Protein AF-A0A6B2I897-F1 (afdb_monomer_lite)

Organism: Acinetobacter baumannii (NCBI:txid470)

pLDDT: mean 91.64, std 9.45, range [53.31, 98.88]

InterPro domains:
  IPR008258 Transglycosylase SLT domain 1 [PF01464] (75-116)
  IPR023346 Lysozyme-like domain superfamily [SSF53955] (76-185)

Sequence (275 aa):
MGDIYQLLKPKKGYAYTKEQIIDASLVNLPIPTGKKLKGNSRVIGDVDEETFKIIVDTIISLCSRFNLEYQEMAYTLLICLAESGFNPDAAAGTTSASGLAQYTRSTADAFKARSKSILGFEIDMSGTNVFDANIGCYGVLVAFLFNKNLALKWGFKPNDDKYWQLIYMLHHDGPGYYEDDRGKERALRFKWRKDAIDTYERVFKKNLLLLTALLKQKVETKLKLTDHEGKAIENKNYIIATVKSPDRKKPTHLSMNRNEKKEINVVFGKTNSNG

Structure (mmCIF, N/CA/C/O backbone):
data_AF-A0A6B2I897-F1
#
_entry.id   AF-A0A6B2I897-F1
#
loop_
_atom_site.group_PDB
_atom_site.id
_atom_site.type_symbol
_atom_site.label_atom_id
_atom_site.label_alt_id
_atom_site.label_comp_id
_atom_site.label_asym_id
_atom_site.label_entity_id
_atom_site.label_seq_id
_atom_site.pdbx_PDB_ins_code
_atom_site.Cartn_x
_atom_site.Cartn_y
_atom_site.Cartn_z
_atom_site.occupancy
_atom_site.B_iso_or_equiv
_atom_site.auth_seq_id
_atom_site.auth_comp_id
_atom_site.auth_asym_id
_atom_site.auth_atom_id
_atom_site.pdbx_PDB_model_num
ATOM 1 N N . MET A 1 1 ? -15.548 19.273 1.701 1.00 55.03 1 MET A N 1
ATOM 2 C CA . MET A 1 1 ? -14.349 18.405 1.653 1.00 55.03 1 MET A CA 1
ATOM 3 C C . MET A 1 1 ? -14.840 17.001 1.369 1.00 55.03 1 MET A C 1
ATOM 5 O O . MET A 1 1 ? -15.799 16.608 2.018 1.00 55.03 1 MET A O 1
ATOM 9 N N . GLY A 1 2 ? -14.271 16.317 0.376 1.00 76.50 2 GLY A N 1
ATOM 10 C CA . GLY A 1 2 ? -14.609 14.917 0.110 1.00 76.50 2 GLY A CA 1
ATOM 11 C C . GLY A 1 2 ? -14.038 13.976 1.171 1.00 76.50 2 GLY A C 1
ATOM 12 O O . GLY A 1 2 ? -13.193 14.397 1.960 1.00 76.50 2 GLY A O 1
ATOM 13 N N . ASP A 1 3 ? -14.504 12.730 1.201 1.00 90.62 3 ASP A N 1
ATOM 14 C CA . ASP A 1 3 ? -13.978 11.700 2.103 1.00 90.62 3 ASP A CA 1
ATOM 15 C C . ASP A 1 3 ? -12.685 11.045 1.563 1.00 90.62 3 ASP A C 1
ATOM 17 O O . ASP A 1 3 ? -12.198 11.361 0.471 1.00 90.62 3 ASP A O 1
ATOM 21 N N . ILE A 1 4 ? -12.101 10.135 2.352 1.00 95.38 4 ILE A N 1
ATOM 22 C CA . ILE A 1 4 ? -10.878 9.396 1.996 1.00 95.38 4 ILE A CA 1
ATOM 23 C C . ILE A 1 4 ? -11.054 8.627 0.679 1.00 95.38 4 ILE A C 1
ATOM 25 O O . ILE A 1 4 ? -10.153 8.631 -0.161 1.00 95.38 4 ILE A O 1
ATOM 29 N N . TYR A 1 5 ? -12.210 8.000 0.469 1.00 96.81 5 TYR A N 1
ATOM 30 C CA . TYR A 1 5 ? -12.475 7.170 -0.703 1.00 96.81 5 TYR A CA 1
ATOM 31 C C . TYR A 1 5 ? -12.634 8.001 -1.970 1.00 96.81 5 TYR A C 1
ATOM 33 O O . TYR A 1 5 ? -12.176 7.590 -3.031 1.00 96.81 5 TYR A O 1
ATOM 41 N N . GLN A 1 6 ? -13.235 9.185 -1.870 1.00 95.81 6 GLN A N 1
ATOM 42 C CA . GLN A 1 6 ? -13.341 10.125 -2.981 1.00 95.81 6 GLN A CA 1
ATOM 43 C C . GLN A 1 6 ? -11.964 10.628 -3.420 1.00 95.81 6 GLN A C 1
ATOM 45 O O . GLN A 1 6 ? -11.707 10.716 -4.620 1.00 95.81 6 GLN A O 1
ATOM 50 N N . LEU A 1 7 ? -11.068 10.918 -2.468 1.00 96.19 7 LEU A N 1
ATOM 51 C CA . LEU A 1 7 ? -9.697 11.338 -2.771 1.00 96.19 7 LEU A CA 1
ATOM 52 C C . LEU A 1 7 ? -8.865 10.204 -3.389 1.00 96.19 7 LEU A C 1
ATOM 54 O O . LEU A 1 7 ? -8.063 10.448 -4.288 1.00 96.19 7 LEU A O 1
ATOM 58 N N . LEU A 1 8 ? -9.055 8.975 -2.905 1.00 97.69 8 LEU A N 1
ATOM 59 C CA . LEU A 1 8 ? -8.304 7.793 -3.331 1.00 97.69 8 LEU A CA 1
ATOM 60 C C . LEU A 1 8 ? -8.945 7.029 -4.494 1.00 97.69 8 LEU A C 1
ATOM 62 O O . LEU A 1 8 ? -8.395 6.008 -4.905 1.00 97.69 8 LEU A O 1
ATOM 66 N N . LYS A 1 9 ? -10.081 7.499 -5.024 1.00 97.12 9 LYS A N 1
ATOM 67 C CA . LYS A 1 9 ? -10.839 6.782 -6.051 1.00 97.12 9 LYS A CA 1
ATOM 68 C C . LYS A 1 9 ? -9.935 6.463 -7.249 1.00 97.12 9 LYS A C 1
ATOM 70 O O . LYS A 1 9 ? -9.456 7.395 -7.910 1.00 97.12 9 LYS A O 1
ATOM 75 N N . PRO A 1 10 ? -9.704 5.175 -7.554 1.00 95.44 10 PRO A N 1
ATOM 76 C CA . PRO A 1 10 ? -8.787 4.810 -8.612 1.00 95.44 10 PRO A CA 1
ATOM 77 C C . PRO A 1 10 ? -9.359 5.166 -9.980 1.00 95.44 10 PRO A C 1
ATOM 79 O O . PRO A 1 10 ? -10.572 5.202 -10.200 1.00 95.44 10 PRO A O 1
ATOM 82 N N . LYS A 1 11 ? -8.454 5.435 -10.919 1.00 95.94 11 LYS A N 1
ATOM 83 C CA . LYS A 1 11 ? -8.778 5.575 -12.336 1.00 95.94 11 LYS A CA 1
ATOM 84 C C . LYS A 1 11 ? -8.138 4.413 -13.073 1.00 95.94 11 LYS A C 1
ATOM 86 O O . LYS A 1 11 ? -6.939 4.189 -12.915 1.00 95.94 11 LYS A O 1
ATOM 91 N N . LYS A 1 12 ? -8.931 3.718 -13.886 1.00 97.94 12 LYS A N 1
ATOM 92 C CA . LYS A 1 12 ? -8.433 2.667 -14.768 1.00 97.94 12 LYS A CA 1
ATOM 93 C C . LYS A 1 12 ? -7.368 3.240 -15.704 1.00 97.94 12 LYS A C 1
ATOM 95 O O . LYS A 1 12 ? -7.602 4.253 -16.365 1.00 97.94 12 LYS A O 1
ATOM 100 N N . GLY A 1 13 ? -6.200 2.607 -15.722 1.00 96.62 13 GLY A N 1
ATOM 101 C CA . GLY A 1 13 ? -5.123 2.931 -16.651 1.00 96.62 13 GLY A CA 1
ATOM 102 C C . GLY A 1 13 ? -5.336 2.330 -18.039 1.00 96.62 13 GLY A C 1
ATOM 103 O O . GLY A 1 13 ? -6.397 1.799 -18.365 1.00 96.62 13 GLY A O 1
ATOM 104 N N . TYR A 1 14 ? -4.293 2.395 -18.861 1.00 96.38 14 TYR A N 1
ATOM 105 C CA . TYR A 1 14 ? -4.289 1.762 -20.176 1.00 96.38 14 TYR A CA 1
ATOM 106 C C . TYR A 1 14 ? -3.842 0.305 -20.071 1.00 96.38 14 TYR A C 1
ATOM 108 O O . TYR A 1 14 ? -2.937 -0.024 -19.304 1.00 96.38 14 TYR A O 1
ATOM 116 N N . ALA A 1 15 ? -4.475 -0.565 -20.856 1.00 95.88 15 ALA A N 1
ATOM 117 C CA . ALA A 1 15 ? -3.985 -1.922 -21.044 1.00 95.88 15 ALA A CA 1
ATOM 118 C C . ALA A 1 15 ? -2.681 -1.906 -21.853 1.00 95.88 15 ALA A C 1
ATOM 120 O O . ALA A 1 15 ? -2.516 -1.079 -22.752 1.00 95.88 15 ALA A O 1
ATOM 121 N N . TYR A 1 16 ? -1.778 -2.835 -21.548 1.00 96.25 16 TYR A N 1
ATOM 122 C CA . TYR A 1 16 ? -0.567 -3.042 -22.337 1.00 96.25 16 TYR A CA 1
ATOM 123 C C . TYR A 1 16 ? -0.907 -3.687 -23.685 1.00 96.25 16 TYR A C 1
ATOM 125 O O . TYR A 1 16 ? -1.775 -4.561 -23.758 1.00 96.25 16 TYR A O 1
ATOM 133 N N . THR A 1 17 ? -0.217 -3.276 -24.748 1.00 96.00 17 THR A N 1
ATOM 134 C CA . THR A 1 17 ? -0.307 -3.946 -26.053 1.00 96.00 17 THR A CA 1
ATOM 135 C C . THR A 1 17 ? 0.480 -5.255 -26.039 1.00 96.00 17 THR A C 1
ATOM 137 O O . THR A 1 17 ? 1.338 -5.462 -25.180 1.00 96.00 17 THR A O 1
ATOM 140 N N . LYS A 1 18 ? 0.223 -6.150 -27.002 1.00 94.38 18 LYS A N 1
ATOM 141 C CA . LYS A 1 18 ? 0.926 -7.443 -27.084 1.00 94.38 18 LYS A CA 1
ATOM 142 C C . LYS A 1 18 ? 2.441 -7.269 -27.186 1.00 94.38 18 LYS A C 1
ATOM 144 O O . LYS A 1 18 ? 3.180 -8.039 -26.593 1.00 94.38 18 LYS A O 1
ATOM 149 N N . GLU A 1 19 ? 2.886 -6.228 -27.878 1.00 95.69 19 GLU A N 1
ATOM 150 C CA . GLU A 1 19 ? 4.295 -5.907 -28.116 1.00 95.69 19 GLU A CA 1
ATOM 151 C C . GLU A 1 19 ? 4.990 -5.357 -26.861 1.00 95.69 19 GLU A C 1
ATOM 153 O O . GLU A 1 19 ? 6.211 -5.417 -26.754 1.00 95.69 19 GLU A O 1
ATOM 158 N N . GLN A 1 20 ? 4.227 -4.815 -25.906 1.00 95.88 20 GLN A N 1
ATOM 159 C CA . GLN A 1 20 ? 4.752 -4.330 -24.626 1.00 95.88 20 GLN A CA 1
ATOM 160 C C . GLN A 1 20 ? 4.873 -5.438 -23.577 1.00 95.88 20 GLN A C 1
ATOM 162 O O . GLN A 1 20 ? 5.559 -5.243 -22.572 1.00 95.88 20 GLN A O 1
ATOM 167 N N . ILE A 1 21 ? 4.168 -6.557 -23.767 1.00 97.00 21 ILE A N 1
ATOM 168 C CA . ILE A 1 21 ? 4.106 -7.645 -22.794 1.00 97.00 21 ILE A CA 1
ATOM 169 C C . ILE A 1 21 ? 5.321 -8.551 -22.981 1.00 97.00 21 ILE A C 1
ATOM 171 O O . ILE A 1 21 ? 5.449 -9.234 -23.992 1.00 97.00 21 ILE A O 1
ATOM 175 N N . ILE A 1 22 ? 6.198 -8.569 -21.979 1.00 96.88 22 ILE A N 1
ATOM 176 C CA . ILE A 1 22 ? 7.366 -9.454 -21.946 1.00 96.88 22 ILE A CA 1
ATOM 177 C C . ILE A 1 22 ? 7.019 -10.809 -21.315 1.00 96.88 22 ILE A C 1
ATOM 179 O O . ILE A 1 22 ? 6.111 -10.897 -20.490 1.00 96.88 22 ILE A O 1
ATOM 183 N N . ASP A 1 23 ? 7.810 -11.846 -21.592 1.00 95.44 23 ASP A N 1
ATOM 184 C CA . ASP A 1 23 ? 7.577 -13.212 -21.080 1.00 95.44 23 ASP A CA 1
ATOM 185 C C . ASP A 1 23 ? 7.552 -13.315 -19.548 1.00 95.44 23 ASP A C 1
ATOM 187 O O . ASP A 1 23 ? 6.872 -14.161 -18.969 1.00 95.44 23 ASP A O 1
ATOM 191 N N . ALA A 1 24 ? 8.300 -12.450 -18.859 1.00 94.38 24 ALA A N 1
ATOM 192 C CA . ALA A 1 24 ? 8.332 -12.432 -17.399 1.00 94.38 24 ALA A CA 1
ATOM 193 C C . ALA A 1 24 ? 7.075 -11.800 -16.766 1.00 94.38 24 ALA A C 1
ATOM 195 O O . ALA A 1 24 ? 6.895 -11.919 -15.548 1.00 94.38 24 ALA A O 1
ATOM 196 N N . SER A 1 25 ? 6.244 -11.118 -17.561 1.00 96.81 25 SER A N 1
ATOM 197 C CA . SER A 1 25 ? 5.020 -10.455 -17.115 1.00 96.81 25 SER A CA 1
ATOM 198 C C . SER A 1 25 ? 3.955 -11.457 -16.681 1.00 96.81 25 SER A C 1
ATOM 200 O O . SER A 1 25 ? 3.842 -12.561 -17.209 1.00 96.81 25 SER A O 1
ATOM 202 N N . LEU A 1 26 ? 3.125 -11.036 -15.728 1.00 96.00 26 LEU A N 1
ATOM 203 C CA . LEU A 1 26 ? 1.982 -11.807 -15.246 1.00 96.00 26 LEU A CA 1
ATOM 204 C C . LEU A 1 26 ? 0.640 -11.307 -15.819 1.00 96.00 26 LEU A C 1
ATOM 206 O O . LEU A 1 26 ? -0.412 -11.805 -15.423 1.00 96.00 26 LEU A O 1
ATOM 210 N N . VAL A 1 27 ? 0.654 -10.358 -16.768 1.00 96.38 27 VAL A N 1
ATOM 211 C CA . VAL A 1 27 ? -0.556 -9.764 -17.384 1.00 96.38 27 VAL A CA 1
ATOM 212 C C . VAL A 1 27 ? -1.465 -10.802 -18.049 1.00 96.38 27 VAL A C 1
ATOM 214 O O . VAL A 1 27 ? -2.683 -10.646 -18.047 1.00 96.38 27 VAL A O 1
ATOM 217 N N . ASN A 1 28 ? -0.901 -11.880 -18.589 1.00 94.81 28 ASN A N 1
ATOM 218 C CA . ASN A 1 28 ? -1.683 -12.910 -19.274 1.00 94.81 28 ASN A CA 1
ATOM 219 C C . ASN A 1 28 ? -2.194 -14.014 -18.335 1.00 94.81 28 ASN A C 1
ATOM 221 O O . ASN A 1 28 ? -2.918 -14.904 -18.782 1.00 94.81 28 ASN A O 1
ATOM 225 N N . LEU A 1 29 ? -1.846 -13.983 -17.041 1.00 95.31 29 LEU A N 1
ATOM 226 C CA . LEU A 1 29 ? -2.359 -14.972 -16.098 1.00 95.31 29 LEU A CA 1
ATOM 227 C C . LEU A 1 29 ? -3.849 -14.727 -15.822 1.00 95.31 29 LEU A C 1
ATOM 229 O O . LEU A 1 29 ? -4.216 -13.616 -15.413 1.00 95.31 29 LEU A O 1
ATOM 233 N N . PRO A 1 30 ? -4.712 -15.751 -15.958 1.00 95.25 30 PRO A N 1
ATOM 234 C CA . PRO A 1 30 ? -6.139 -15.600 -15.707 1.00 95.25 30 PRO A CA 1
ATOM 235 C C . PRO A 1 30 ? -6.402 -15.211 -14.247 1.00 95.25 30 PRO A C 1
ATOM 237 O O . PRO A 1 30 ? -5.703 -15.652 -13.332 1.00 95.25 30 PRO A O 1
ATOM 240 N N . ILE A 1 31 ? -7.413 -14.369 -14.024 1.00 96.56 31 ILE A N 1
ATOM 241 C CA . ILE A 1 31 ? -7.882 -14.038 -12.673 1.00 96.56 31 ILE A CA 1
ATOM 242 C C . ILE A 1 31 ? -8.812 -15.171 -12.211 1.00 96.56 31 ILE A C 1
ATOM 244 O O . ILE A 1 31 ? -9.776 -15.474 -12.919 1.00 96.56 31 ILE A O 1
ATOM 248 N N . PRO A 1 32 ? -8.571 -15.802 -11.045 1.00 94.00 32 PRO A N 1
ATOM 249 C CA . PRO A 1 32 ? -9.425 -16.883 -10.564 1.00 94.00 32 PRO A CA 1
ATOM 250 C C . PRO A 1 32 ? -10.882 -16.433 -10.383 1.00 94.00 32 PRO A C 1
ATOM 252 O O . PRO A 1 32 ? -11.161 -15.416 -9.743 1.00 94.00 32 PRO A O 1
ATOM 255 N N . THR A 1 33 ? -11.831 -17.211 -10.907 1.00 88.56 33 THR A N 1
ATOM 256 C CA . THR A 1 33 ? -13.263 -16.863 -10.925 1.00 88.56 33 THR A CA 1
ATOM 257 C C . THR A 1 33 ? -13.855 -16.686 -9.524 1.00 88.56 33 THR A C 1
ATOM 259 O O . THR A 1 33 ? -14.600 -15.731 -9.307 1.00 88.56 33 THR A O 1
ATOM 262 N N . GLY A 1 34 ? -13.465 -17.536 -8.568 1.00 90.00 34 GLY A N 1
ATOM 263 C CA . GLY A 1 34 ? -13.937 -17.519 -7.175 1.00 90.00 34 GLY A CA 1
ATOM 264 C C . GLY A 1 34 ? -13.181 -16.589 -6.215 1.00 90.00 34 GLY A C 1
ATOM 265 O O . GLY A 1 34 ? -13.437 -16.622 -5.012 1.00 90.00 34 GLY A O 1
ATOM 266 N N . LYS A 1 35 ? -12.233 -15.777 -6.700 1.00 93.81 35 LYS A N 1
ATOM 267 C CA . LYS A 1 35 ? -11.479 -14.845 -5.849 1.00 93.81 35 LYS A CA 1
ATOM 268 C C . LYS A 1 35 ? -12.396 -13.718 -5.358 1.00 93.81 35 LYS A C 1
ATOM 270 O O . LYS A 1 35 ? -12.967 -13.001 -6.175 1.00 93.81 35 LYS A O 1
ATOM 275 N N . LYS A 1 36 ? -12.519 -13.565 -4.032 1.00 91.69 36 LYS A N 1
ATOM 276 C CA . LYS A 1 36 ? -13.409 -12.569 -3.402 1.00 91.69 36 LYS A CA 1
ATOM 277 C C . LYS A 1 36 ? -12.945 -11.129 -3.627 1.00 91.69 36 LYS A C 1
ATOM 279 O O . LYS A 1 36 ? -13.711 -10.316 -4.117 1.00 91.69 36 LYS A O 1
ATOM 284 N N . LEU A 1 37 ? -11.696 -10.829 -3.271 1.00 96.69 37 LEU A N 1
ATOM 285 C CA . LEU A 1 37 ? -11.094 -9.505 -3.448 1.00 96.69 37 LEU A CA 1
ATOM 286 C C . LEU A 1 37 ? -10.248 -9.527 -4.719 1.00 96.69 37 LEU A C 1
ATOM 288 O O . LEU A 1 37 ? -9.114 -10.014 -4.697 1.00 96.69 37 LEU A O 1
ATOM 292 N N . LYS A 1 38 ? -10.820 -9.071 -5.835 1.00 96.81 38 LYS A N 1
ATOM 293 C CA . LYS A 1 38 ? -10.180 -9.126 -7.154 1.00 96.81 38 LYS A CA 1
ATOM 294 C C . LYS A 1 38 ? -10.340 -7.838 -7.952 1.00 96.81 38 LYS A C 1
ATOM 296 O O . LYS A 1 38 ? -11.265 -7.065 -7.721 1.00 96.81 38 LYS A O 1
ATOM 301 N N . GLY A 1 39 ? -9.440 -7.644 -8.906 1.00 97.56 39 GLY A N 1
ATOM 302 C CA . GLY A 1 39 ? -9.638 -6.701 -10.002 1.00 97.56 39 GLY A CA 1
ATOM 303 C C . GLY A 1 39 ? -10.552 -7.255 -11.090 1.00 97.56 39 GLY A C 1
ATOM 304 O O . GLY A 1 39 ? -10.741 -8.468 -11.214 1.00 97.56 39 GLY A O 1
ATOM 305 N N . ASN A 1 40 ? -11.050 -6.354 -11.932 1.00 97.50 40 ASN A N 1
ATOM 306 C CA . ASN A 1 40 ? -11.799 -6.694 -13.144 1.00 97.50 40 ASN A CA 1
ATOM 307 C C . ASN A 1 40 ? -10.871 -7.075 -14.308 1.00 97.50 40 ASN A C 1
ATOM 309 O O . ASN A 1 40 ? -11.275 -7.768 -15.240 1.00 97.50 40 ASN A O 1
ATOM 313 N N . SER A 1 41 ? -9.608 -6.651 -14.242 1.00 97.81 41 SER A N 1
ATOM 314 C CA . SER A 1 41 ? -8.536 -7.068 -15.145 1.00 97.81 41 SER A CA 1
ATOM 315 C C . SER A 1 41 ? -7.170 -6.930 -14.465 1.00 97.81 41 SER A C 1
ATOM 317 O O . SER A 1 41 ? -7.077 -6.603 -13.281 1.00 97.81 41 SER A O 1
ATOM 319 N N . ARG A 1 42 ? -6.091 -7.158 -15.220 1.00 98.00 42 ARG A N 1
ATOM 320 C CA . ARG A 1 42 ? -4.710 -6.900 -14.782 1.00 98.00 42 ARG A CA 1
ATOM 321 C C . ARG A 1 42 ? -4.298 -5.425 -14.885 1.00 98.00 42 ARG A C 1
ATOM 323 O O . ARG A 1 42 ? -3.156 -5.089 -14.593 1.00 98.00 42 ARG A O 1
ATOM 330 N N . VAL A 1 43 ? -5.199 -4.538 -15.309 1.00 98.44 43 VAL A N 1
ATOM 331 C CA . VAL A 1 43 ? -4.904 -3.113 -15.507 1.00 98.44 43 VAL A CA 1
ATOM 332 C C . VAL A 1 43 ? -4.977 -2.353 -14.183 1.00 98.44 43 VAL A C 1
ATOM 334 O O . VAL A 1 43 ? -5.911 -2.530 -13.401 1.00 98.44 43 VAL A O 1
ATOM 337 N N . ILE A 1 44 ? -4.011 -1.465 -13.947 1.00 98.38 44 ILE A N 1
ATOM 338 C CA . ILE A 1 44 ? -3.995 -0.552 -12.797 1.00 98.38 44 ILE A CA 1
ATOM 339 C C . ILE A 1 44 ? -5.347 0.164 -12.625 1.00 98.38 44 ILE A C 1
ATOM 341 O O . ILE A 1 44 ? -5.923 0.669 -13.591 1.00 98.38 44 ILE A O 1
ATOM 345 N N . GLY A 1 45 ? -5.865 0.194 -11.397 1.00 98.31 45 GLY A N 1
ATOM 346 C CA . GLY A 1 45 ? -7.111 0.883 -11.054 1.00 98.31 45 GLY A CA 1
ATOM 347 C C . GLY A 1 45 ? -8.400 0.264 -11.602 1.00 98.31 45 GLY A C 1
ATOM 348 O O . GLY A 1 45 ? -9.463 0.845 -11.405 1.00 98.31 45 GLY A O 1
ATOM 349 N N . ASP A 1 46 ? -8.333 -0.886 -12.280 1.00 98.56 46 ASP A N 1
ATOM 350 C CA . ASP A 1 46 ? -9.510 -1.615 -12.764 1.00 98.56 46 ASP A CA 1
ATOM 351 C C . ASP A 1 46 ? -10.058 -2.561 -11.688 1.00 98.56 46 ASP A C 1
ATOM 353 O O . ASP A 1 46 ? -9.835 -3.774 -11.712 1.00 98.56 46 ASP A O 1
ATOM 357 N N . VAL A 1 47 ? -10.729 -1.980 -10.697 1.00 98.19 47 VAL A N 1
ATOM 358 C CA . VAL A 1 47 ? -11.226 -2.664 -9.500 1.00 98.19 47 VAL A CA 1
ATOM 359 C C . VAL A 1 47 ? -12.585 -2.100 -9.095 1.00 98.19 47 VAL A C 1
ATOM 361 O O . VAL A 1 47 ? -12.836 -0.901 -9.242 1.00 98.19 47 VAL A O 1
ATOM 364 N N . ASP A 1 48 ? -13.459 -2.961 -8.580 1.00 97.44 48 ASP A N 1
ATOM 365 C CA . ASP A 1 48 ? -14.767 -2.547 -8.077 1.00 97.44 48 ASP A CA 1
ATOM 366 C C . ASP A 1 48 ? -14.644 -1.689 -6.815 1.00 97.44 48 ASP A C 1
ATOM 368 O O . ASP A 1 48 ? -13.730 -1.853 -6.002 1.00 97.44 48 ASP A O 1
ATOM 372 N N . GLU A 1 49 ? -15.613 -0.791 -6.623 1.00 97.06 49 GLU A N 1
ATOM 373 C CA . GLU A 1 49 ? -15.608 0.166 -5.515 1.00 97.06 49 GLU A CA 1
ATOM 374 C C . GLU A 1 49 ? -15.566 -0.521 -4.142 1.00 97.06 49 GLU A C 1
ATOM 376 O O . GLU A 1 49 ? -14.847 -0.068 -3.253 1.00 97.06 49 GLU A O 1
ATOM 381 N N . GLU A 1 50 ? -16.289 -1.630 -3.979 1.00 97.38 50 GLU A N 1
ATOM 382 C CA . GLU A 1 50 ? -16.288 -2.418 -2.743 1.00 97.38 50 GLU A CA 1
ATOM 383 C C . GLU A 1 50 ? -14.899 -2.997 -2.439 1.00 97.38 50 GLU A C 1
ATOM 385 O O . GLU A 1 50 ? -14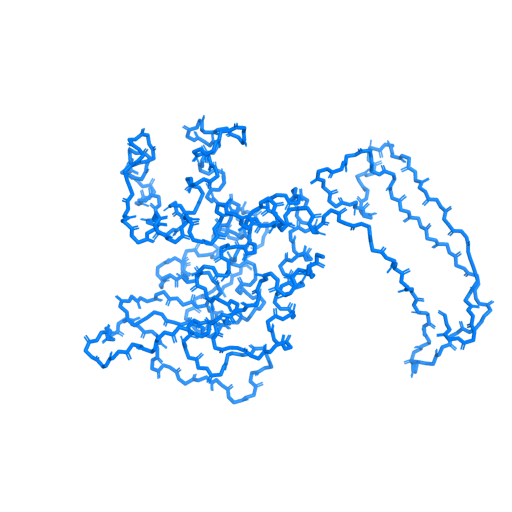.373 -2.798 -1.344 1.00 97.38 50 GLU A O 1
ATOM 390 N N . THR A 1 51 ? -14.259 -3.643 -3.421 1.00 98.19 51 THR A N 1
ATOM 391 C CA . THR A 1 51 ? -12.918 -4.224 -3.244 1.00 98.19 51 THR A CA 1
ATOM 392 C C . THR A 1 51 ? -11.884 -3.139 -2.938 1.00 98.19 51 THR A C 1
ATOM 394 O O . THR A 1 51 ? -11.076 -3.301 -2.023 1.00 98.19 51 THR A O 1
ATOM 397 N N . PHE A 1 52 ? -11.934 -2.005 -3.645 1.00 97.62 52 PHE A N 1
ATOM 398 C CA . PHE A 1 52 ? -11.067 -0.854 -3.377 1.00 97.62 52 PHE A CA 1
ATOM 399 C C . PHE A 1 52 ? -11.219 -0.343 -1.936 1.00 97.62 52 PHE A C 1
ATOM 401 O O . PHE A 1 52 ? -10.215 -0.158 -1.246 1.00 97.62 52 PHE A O 1
ATOM 408 N N . LYS A 1 53 ? -12.457 -0.149 -1.462 1.00 98.38 53 LYS A N 1
ATOM 409 C CA . LYS A 1 53 ? -12.731 0.321 -0.096 1.00 98.38 53 LYS A CA 1
ATOM 410 C C . LYS A 1 53 ? -12.190 -0.650 0.952 1.00 98.38 53 LYS A C 1
ATOM 412 O O . LYS A 1 53 ? -11.481 -0.221 1.859 1.00 98.38 53 LYS 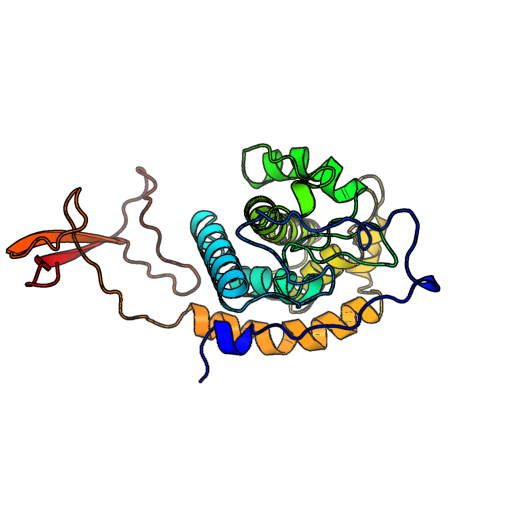A O 1
ATOM 417 N N . ILE A 1 54 ? -12.420 -1.953 0.768 1.00 98.56 54 ILE A N 1
ATOM 418 C CA . ILE A 1 54 ? -11.896 -2.997 1.662 1.00 98.56 54 ILE A CA 1
ATOM 419 C C . ILE A 1 54 ? -10.363 -2.957 1.728 1.00 98.56 54 ILE A C 1
ATOM 421 O O . ILE A 1 54 ? -9.789 -3.094 2.809 1.00 98.56 54 ILE A O 1
ATOM 425 N N . ILE A 1 55 ? -9.681 -2.753 0.599 1.00 98.81 55 ILE A N 1
ATOM 426 C CA . ILE A 1 55 ? -8.214 -2.663 0.560 1.00 98.81 55 ILE A CA 1
ATOM 427 C C . ILE A 1 55 ? -7.721 -1.411 1.296 1.00 98.81 55 ILE A C 1
ATOM 429 O O . ILE A 1 55 ? -6.795 -1.510 2.103 1.00 98.81 55 ILE A O 1
ATOM 433 N N . VAL A 1 56 ? -8.348 -0.250 1.072 1.00 98.75 56 VAL A N 1
ATOM 434 C CA . VAL A 1 56 ? -8.030 0.993 1.799 1.00 98.75 56 VAL A CA 1
ATOM 435 C C . VAL A 1 56 ? -8.175 0.792 3.307 1.00 98.75 56 VAL A C 1
ATOM 437 O O . VAL A 1 56 ? -7.236 1.079 4.052 1.00 98.75 56 VAL A O 1
ATOM 440 N N . ASP A 1 57 ? -9.301 0.236 3.752 1.00 98.06 57 ASP A N 1
ATOM 441 C CA . ASP A 1 57 ? -9.570 -0.025 5.169 1.00 98.06 57 ASP A CA 1
ATOM 442 C C . ASP A 1 57 ? -8.584 -1.024 5.771 1.00 98.06 57 ASP A C 1
ATOM 444 O O . ASP A 1 57 ? -8.102 -0.843 6.893 1.00 98.06 57 ASP A O 1
ATOM 448 N N . THR A 1 58 ? -8.225 -2.060 5.011 1.00 98.56 58 THR A N 1
ATOM 449 C CA . THR A 1 58 ? -7.239 -3.056 5.441 1.00 98.56 58 THR A CA 1
ATOM 450 C C . THR A 1 58 ? -5.869 -2.410 5.637 1.00 98.56 58 THR A C 1
ATOM 452 O O . THR A 1 58 ? -5.242 -2.620 6.676 1.00 98.56 58 THR A O 1
ATOM 455 N N . ILE A 1 59 ? -5.420 -1.565 4.703 1.00 98.75 59 ILE A N 1
ATOM 456 C CA . ILE A 1 59 ? -4.152 -0.831 4.828 1.00 98.75 59 ILE A CA 1
ATOM 457 C C . ILE A 1 59 ? -4.192 0.123 6.030 1.00 98.75 59 ILE A C 1
ATOM 459 O O . ILE A 1 59 ? -3.261 0.109 6.835 1.00 98.75 59 ILE A O 1
ATOM 463 N N . ILE A 1 60 ? -5.267 0.900 6.212 1.00 97.12 60 ILE A N 1
ATOM 464 C CA . ILE A 1 60 ? -5.440 1.788 7.377 1.00 97.12 60 ILE A CA 1
ATOM 465 C C . ILE A 1 60 ? -5.366 0.986 8.682 1.00 97.12 60 ILE A C 1
ATOM 467 O O . ILE A 1 60 ? -4.641 1.366 9.606 1.00 97.12 60 ILE A O 1
ATOM 471 N N . SER A 1 61 ? -6.063 -0.152 8.753 1.00 94.56 61 SER A N 1
ATOM 472 C CA . SER A 1 61 ? -6.044 -1.032 9.923 1.00 9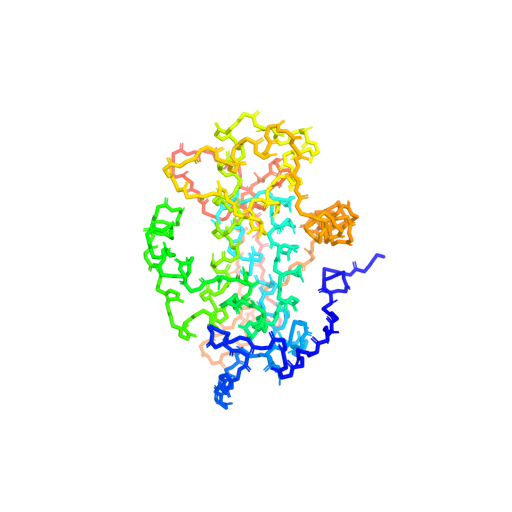4.56 61 SER A CA 1
ATOM 473 C C . SER A 1 61 ? -4.634 -1.548 10.217 1.00 94.56 61 SER A C 1
ATOM 475 O O . SER A 1 61 ? -4.187 -1.505 11.365 1.00 94.56 61 SER A O 1
ATOM 477 N N . LEU A 1 62 ? -3.894 -1.977 9.191 1.00 96.31 62 LEU A N 1
ATOM 478 C CA . LEU A 1 62 ? -2.508 -2.419 9.335 1.00 96.31 62 LEU A CA 1
ATOM 479 C C . LEU A 1 62 ? -1.595 -1.280 9.803 1.00 96.31 62 LEU A C 1
ATOM 481 O O . LEU A 1 62 ? -0.914 -1.431 10.814 1.00 96.31 62 LEU A O 1
ATOM 485 N N . CYS A 1 63 ? -1.614 -0.119 9.145 1.00 96.19 63 CYS A N 1
ATOM 486 C CA . CYS A 1 63 ? -0.827 1.045 9.559 1.00 96.19 63 CYS A CA 1
ATOM 487 C C . CYS A 1 63 ? -1.119 1.441 11.015 1.00 96.19 63 CYS A C 1
ATOM 489 O O . CYS A 1 63 ? -0.196 1.744 11.773 1.00 96.19 63 CYS A O 1
ATOM 491 N N . SER A 1 64 ? -2.391 1.389 11.426 1.00 91.12 64 SER A N 1
ATOM 492 C CA . SER A 1 64 ? -2.791 1.643 12.808 1.00 91.12 64 SER A CA 1
ATOM 493 C C . SER A 1 64 ? -2.195 0.610 13.763 1.00 91.12 64 SER A C 1
ATOM 495 O O . SER A 1 64 ? -1.561 1.010 14.733 1.00 91.12 64 SER A O 1
ATOM 497 N N . ARG A 1 65 ? -2.291 -0.695 13.469 1.00 88.94 65 ARG A N 1
ATOM 498 C CA . ARG A 1 65 ? -1.706 -1.773 14.296 1.00 88.94 65 ARG A CA 1
ATOM 499 C C . ARG A 1 65 ? -0.190 -1.648 14.455 1.00 88.94 65 ARG A C 1
ATOM 501 O O . ARG A 1 65 ? 0.332 -1.942 15.525 1.00 88.94 65 ARG A O 1
ATOM 508 N N . PHE A 1 66 ? 0.504 -1.178 13.420 1.00 90.56 66 PHE A N 1
ATOM 509 C CA . PHE A 1 66 ? 1.952 -0.946 13.436 1.00 90.56 66 PHE A CA 1
ATOM 510 C C . PHE A 1 66 ? 2.352 0.456 13.933 1.00 90.56 66 PHE A C 1
ATOM 512 O O . PHE A 1 66 ? 3.523 0.824 13.866 1.00 90.56 66 PHE A O 1
ATOM 519 N N . ASN A 1 67 ? 1.408 1.224 14.490 1.00 88.81 67 ASN A N 1
ATOM 520 C CA . ASN A 1 67 ? 1.648 2.518 15.136 1.00 88.81 67 ASN A CA 1
ATOM 521 C C . ASN A 1 67 ? 2.296 3.582 14.223 1.00 88.81 67 ASN A C 1
ATOM 523 O O . ASN A 1 67 ? 3.128 4.384 14.670 1.00 88.81 67 ASN A O 1
ATOM 527 N N . LEU A 1 68 ? 1.909 3.588 12.945 1.00 94.06 68 LEU A N 1
ATOM 528 C CA . LEU A 1 68 ? 2.315 4.618 11.989 1.00 94.06 68 LEU A CA 1
ATOM 529 C C . LEU A 1 68 ? 1.622 5.953 12.295 1.00 94.06 68 LEU A C 1
ATOM 531 O O . LEU A 1 68 ? 0.475 5.998 12.748 1.00 94.06 68 LEU A O 1
ATOM 535 N N . GLU A 1 69 ? 2.313 7.054 12.004 1.00 94.50 69 GLU A N 1
ATOM 536 C CA . GLU A 1 69 ? 1.704 8.387 11.980 1.00 94.50 69 GLU A CA 1
ATOM 537 C C . GLU A 1 69 ? 0.694 8.514 10.835 1.00 94.50 69 GLU A C 1
ATOM 539 O O . GLU A 1 69 ? 0.802 7.850 9.806 1.00 94.50 69 GLU A O 1
ATOM 544 N N . TYR A 1 70 ? -0.276 9.420 10.964 1.00 95.75 70 TYR A N 1
ATOM 545 C CA . TYR A 1 70 ? -1.273 9.660 9.916 1.00 95.75 70 TYR A CA 1
ATOM 546 C C . TYR A 1 70 ? -0.639 10.044 8.574 1.00 95.75 70 TYR A C 1
ATOM 548 O O . TYR A 1 70 ? -1.150 9.657 7.528 1.00 95.75 70 TYR A O 1
ATOM 556 N N . GLN A 1 71 ? 0.485 10.770 8.592 1.00 96.31 71 GL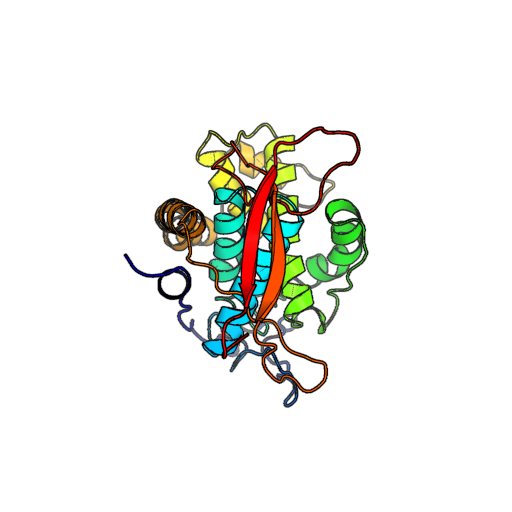N A N 1
ATOM 557 C CA . GLN A 1 71 ? 1.216 11.109 7.369 1.00 96.31 71 GLN A CA 1
ATOM 558 C C . GLN A 1 71 ? 1.869 9.878 6.731 1.00 96.31 71 GLN A C 1
ATOM 560 O O . GLN A 1 71 ? 1.880 9.742 5.513 1.00 96.31 71 GLN A O 1
ATOM 565 N N . GLU A 1 72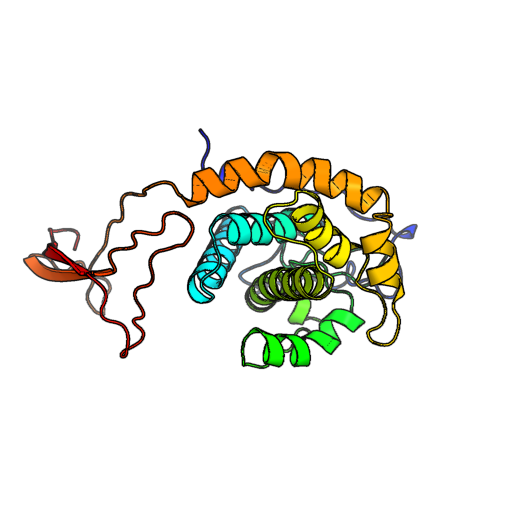 ? 2.359 8.947 7.543 1.00 97.88 72 GLU A N 1
ATOM 566 C CA . GLU A 1 72 ? 2.946 7.684 7.088 1.00 97.88 72 GLU A CA 1
ATOM 567 C C . GLU A 1 72 ? 1.878 6.738 6.530 1.00 97.88 72 GLU A C 1
ATOM 569 O O . GLU A 1 72 ? 2.073 6.110 5.491 1.00 97.88 72 GLU A O 1
ATOM 574 N N . MET A 1 73 ? 0.714 6.688 7.177 1.00 98.19 73 MET A N 1
ATOM 575 C CA . MET A 1 73 ? -0.462 5.966 6.695 1.00 98.19 73 MET A CA 1
ATOM 576 C C . MET A 1 73 ? -0.961 6.539 5.364 1.00 98.19 73 MET A C 1
ATOM 578 O O . MET A 1 73 ? -1.179 5.784 4.418 1.00 98.19 73 MET A O 1
ATOM 582 N N . ALA A 1 74 ? -1.064 7.869 5.256 1.00 98.31 74 ALA A N 1
ATOM 583 C CA . ALA A 1 74 ? -1.385 8.541 4.001 1.00 98.31 74 ALA A CA 1
ATOM 584 C C . ALA A 1 74 ? -0.375 8.175 2.905 1.00 98.31 74 ALA A C 1
ATOM 586 O O . ALA A 1 74 ? -0.769 7.799 1.806 1.00 98.31 74 ALA A O 1
ATOM 587 N N . TYR A 1 75 ? 0.923 8.215 3.211 1.00 98.56 75 TYR A N 1
ATOM 588 C CA . TYR A 1 75 ? 1.966 7.847 2.257 1.00 98.56 75 TYR A CA 1
ATOM 589 C C . TYR A 1 75 ? 1.855 6.383 1.805 1.00 98.56 75 TYR A C 1
ATOM 591 O O . TYR A 1 75 ? 1.987 6.089 0.620 1.00 98.56 75 TYR A O 1
ATOM 599 N N . THR A 1 76 ? 1.556 5.470 2.732 1.00 98.81 76 THR A N 1
ATOM 600 C CA . THR A 1 76 ? 1.363 4.038 2.451 1.00 98.81 76 THR A CA 1
ATOM 601 C C . THR A 1 76 ? 0.193 3.815 1.485 1.00 98.81 76 THR A C 1
ATOM 603 O O . THR A 1 76 ? 0.329 3.091 0.501 1.00 98.81 76 THR A O 1
ATOM 606 N N . LEU A 1 77 ? -0.938 4.497 1.698 1.00 98.88 77 LEU A N 1
ATOM 607 C CA . LEU A 1 77 ? -2.084 4.462 0.779 1.00 98.88 77 LEU A CA 1
ATOM 608 C C . LEU A 1 77 ? -1.732 5.025 -0.605 1.00 98.88 77 LEU A C 1
ATOM 610 O O . LEU A 1 77 ? -2.160 4.479 -1.620 1.00 98.88 77 LEU A O 1
ATOM 614 N N . LEU A 1 78 ? -0.931 6.092 -0.658 1.00 98.75 78 LEU A N 1
ATOM 615 C CA . LEU A 1 78 ? -0.514 6.719 -1.914 1.00 98.75 78 LEU A CA 1
ATOM 616 C C . LEU A 1 78 ? 0.460 5.852 -2.722 1.00 98.75 78 LEU A C 1
ATOM 618 O O . LEU A 1 78 ? 0.390 5.889 -3.948 1.00 98.75 78 LEU A O 1
ATOM 622 N N . ILE A 1 79 ? 1.290 5.024 -2.072 1.00 98.75 79 ILE A N 1
ATOM 623 C CA . ILE A 1 79 ? 2.058 3.966 -2.755 1.00 98.75 79 ILE A CA 1
ATOM 624 C C . ILE A 1 79 ? 1.096 3.014 -3.468 1.00 98.75 79 ILE A C 1
ATOM 626 O O . ILE A 1 79 ? 1.204 2.827 -4.674 1.00 98.75 79 ILE A O 1
ATOM 630 N N . CYS A 1 80 ? 0.100 2.471 -2.764 1.00 98.81 80 CYS A N 1
ATOM 631 C CA . CYS A 1 80 ? -0.846 1.539 -3.381 1.00 98.81 80 CYS A CA 1
ATOM 632 C C . CYS A 1 80 ? -1.634 2.177 -4.540 1.00 98.81 80 CYS A C 1
ATOM 634 O O . CYS A 1 80 ? -1.806 1.559 -5.594 1.00 98.81 80 CYS A O 1
ATOM 636 N N . LEU A 1 81 ? -2.055 3.438 -4.382 1.00 98.62 81 LEU A N 1
ATOM 637 C CA . LEU A 1 81 ? -2.715 4.199 -5.444 1.00 98.62 81 LEU A CA 1
ATOM 638 C C . LEU A 1 81 ? -1.814 4.375 -6.676 1.00 98.62 81 LEU A C 1
ATOM 640 O O . LEU A 1 81 ? -2.290 4.206 -7.797 1.00 98.62 81 LEU A O 1
ATOM 644 N N . ALA A 1 82 ? -0.542 4.731 -6.478 1.00 98.25 82 ALA A N 1
ATOM 645 C CA . ALA A 1 82 ? 0.409 4.968 -7.562 1.00 98.25 82 ALA A CA 1
ATOM 646 C C . ALA A 1 82 ? 0.742 3.692 -8.344 1.00 98.25 82 ALA A C 1
ATOM 648 O O . ALA A 1 82 ? 0.817 3.739 -9.569 1.00 98.25 82 ALA A O 1
ATOM 649 N N . GLU A 1 83 ? 0.909 2.579 -7.633 1.00 98.31 83 GLU A N 1
ATOM 650 C CA . GLU A 1 83 ? 1.419 1.328 -8.193 1.00 98.31 83 GLU A CA 1
ATOM 651 C C . GLU A 1 83 ? 0.316 0.466 -8.813 1.00 98.31 83 GLU A C 1
ATOM 653 O O . GLU A 1 83 ? 0.461 -0.070 -9.908 1.00 98.31 83 GLU A O 1
ATOM 658 N N . SER A 1 84 ? -0.818 0.328 -8.124 1.00 98.69 84 SER A N 1
ATOM 659 C CA . SER A 1 84 ? -1.879 -0.604 -8.527 1.00 98.69 84 SER A CA 1
ATOM 660 C C . SER A 1 84 ? -3.249 0.044 -8.671 1.00 98.69 84 SER A C 1
ATOM 662 O O . SER A 1 84 ? -4.173 -0.590 -9.184 1.00 98.69 84 SER A O 1
ATOM 664 N N . GLY A 1 85 ? -3.413 1.304 -8.255 1.00 98.44 85 GLY A N 1
ATOM 665 C CA . GLY A 1 85 ? -4.737 1.909 -8.149 1.00 98.44 85 GLY A CA 1
ATOM 666 C C . GLY A 1 85 ? -5.660 1.060 -7.273 1.00 98.44 85 GLY A C 1
ATOM 667 O O . GLY A 1 85 ? -6.835 0.915 -7.589 1.00 98.44 85 GLY A O 1
ATOM 668 N N . PHE A 1 86 ? -5.108 0.428 -6.233 1.00 98.81 86 PHE A N 1
ATOM 669 C CA . PHE A 1 86 ? -5.805 -0.527 -5.368 1.00 98.81 86 PHE A CA 1
ATOM 670 C C . PHE A 1 86 ? -6.361 -1.775 -6.075 1.00 98.81 86 PHE A C 1
ATOM 672 O O . PHE A 1 86 ? -7.179 -2.485 -5.496 1.00 98.81 86 PHE A O 1
ATOM 679 N N . ASN A 1 87 ? -5.928 -2.084 -7.300 1.00 98.81 87 ASN A N 1
ATOM 680 C CA . ASN A 1 87 ? -6.270 -3.345 -7.948 1.00 98.81 87 ASN A CA 1
ATOM 681 C C . ASN A 1 87 ? -5.310 -4.457 -7.465 1.00 98.81 87 ASN A C 1
ATOM 683 O O . ASN A 1 87 ? -4.132 -4.442 -7.837 1.00 98.81 87 ASN A O 1
ATOM 687 N N . PRO A 1 88 ? -5.778 -5.456 -6.688 1.00 98.62 88 PRO A N 1
ATOM 688 C CA . PRO A 1 88 ? -4.913 -6.523 -6.182 1.00 98.62 88 PRO A CA 1
ATOM 689 C C . PRO A 1 88 ? -4.413 -7.456 -7.288 1.00 98.62 88 PRO A C 1
ATOM 691 O O . PRO A 1 88 ? -3.454 -8.190 -7.083 1.00 98.62 88 PRO A O 1
ATOM 694 N N . ASP A 1 89 ? -5.041 -7.420 -8.460 1.00 98.62 89 ASP A N 1
ATOM 695 C CA . ASP A 1 89 ? -4.672 -8.192 -9.638 1.00 98.62 89 ASP A CA 1
ATOM 696 C C . ASP A 1 89 ? -3.840 -7.396 -10.648 1.00 98.62 89 ASP A C 1
ATOM 698 O O . ASP A 1 89 ? -3.500 -7.957 -11.687 1.00 98.62 89 ASP A O 1
ATOM 702 N N . ALA A 1 90 ? -3.482 -6.136 -10.370 1.00 98.69 90 ALA A N 1
ATOM 703 C CA . ALA A 1 90 ? -2.686 -5.319 -11.284 1.00 98.69 90 ALA A CA 1
ATOM 704 C C . ALA A 1 90 ? -1.355 -5.999 -11.645 1.00 98.69 90 ALA A C 1
ATOM 706 O O . ALA A 1 90 ? -0.639 -6.479 -10.764 1.00 98.69 90 ALA A O 1
ATOM 707 N N . ALA A 1 91 ? -0.992 -5.997 -12.925 1.00 98.44 91 ALA A N 1
ATOM 708 C CA . ALA A 1 91 ? 0.286 -6.506 -13.407 1.00 98.44 91 ALA A CA 1
ATOM 709 C C . ALA A 1 91 ? 0.847 -5.603 -14.510 1.00 98.44 91 ALA A C 1
ATOM 711 O O . ALA A 1 91 ? 0.121 -5.168 -15.405 1.00 98.44 91 ALA A O 1
ATOM 712 N N . ALA A 1 92 ? 2.152 -5.351 -14.463 1.00 97.50 92 ALA A N 1
ATOM 713 C CA . ALA A 1 92 ? 2.856 -4.617 -15.502 1.00 97.50 92 ALA A CA 1
ATOM 714 C C . ALA A 1 92 ? 3.145 -5.520 -16.708 1.00 97.50 92 ALA A C 1
ATOM 716 O O . ALA A 1 92 ? 3.583 -6.657 -16.549 1.00 97.50 92 ALA A O 1
ATOM 717 N N . GLY A 1 93 ? 2.958 -5.012 -17.928 1.00 96.88 93 GLY A N 1
ATOM 718 C CA . GLY A 1 93 ? 3.331 -5.717 -19.160 1.00 96.88 93 GLY A CA 1
ATOM 719 C C . GLY A 1 93 ? 4.842 -5.734 -19.397 1.00 96.88 93 GLY A C 1
ATOM 720 O O . GLY A 1 93 ? 5.390 -6.728 -19.854 1.00 96.88 93 GLY A O 1
ATOM 721 N N . THR A 1 94 ? 5.534 -4.659 -19.025 1.00 95.94 94 THR A N 1
ATOM 722 C CA . THR A 1 94 ? 6.956 -4.442 -19.343 1.00 95.94 94 THR A CA 1
ATOM 723 C C . THR A 1 94 ? 7.924 -5.029 -18.316 1.00 95.94 94 THR A C 1
ATOM 725 O O . THR A 1 94 ? 9.137 -4.985 -18.511 1.00 95.94 94 THR A O 1
ATOM 728 N N . THR A 1 95 ? 7.417 -5.554 -17.200 1.00 95.62 95 THR A N 1
ATOM 729 C CA . THR A 1 95 ? 8.209 -6.172 -16.129 1.00 95.62 95 THR A CA 1
ATOM 730 C C . THR A 1 95 ? 7.422 -7.325 -15.498 1.00 95.62 95 THR A C 1
ATOM 732 O O . THR A 1 95 ? 6.293 -7.600 -15.888 1.00 95.62 95 THR A O 1
ATOM 735 N N . SER A 1 96 ? 7.995 -7.995 -14.495 1.00 96.56 96 SER A N 1
ATOM 736 C CA . SER A 1 96 ? 7.263 -8.964 -13.661 1.00 96.56 96 SER A CA 1
ATOM 737 C C . SER A 1 96 ? 6.518 -8.323 -12.483 1.00 96.56 96 SER A C 1
ATOM 739 O O . SER A 1 96 ? 6.037 -9.044 -11.613 1.00 96.56 96 SER A O 1
ATOM 741 N N . ALA A 1 97 ? 6.463 -6.989 -12.409 1.00 97.62 97 ALA A N 1
ATOM 742 C CA . ALA A 1 97 ? 5.814 -6.268 -11.323 1.00 97.62 97 ALA A CA 1
ATOM 743 C C . ALA A 1 97 ? 4.315 -6.591 -11.253 1.00 97.62 97 ALA A C 1
ATOM 745 O O . ALA A 1 97 ? 3.624 -6.607 -12.275 1.00 97.62 97 ALA A O 1
ATOM 746 N N . SER A 1 98 ? 3.816 -6.923 -10.062 1.00 98.44 98 SER A N 1
ATOM 747 C CA . SER A 1 98 ? 2.428 -7.353 -9.869 1.00 98.44 98 SER A CA 1
ATOM 748 C C . SER A 1 98 ? 1.907 -7.100 -8.454 1.00 98.44 98 SER A C 1
ATOM 750 O O . SER A 1 98 ? 2.675 -6.885 -7.513 1.00 98.44 98 SER A O 1
ATOM 752 N N . GLY A 1 99 ? 0.584 -7.127 -8.305 1.00 98.50 99 GLY A N 1
ATOM 753 C CA . GLY A 1 99 ? -0.103 -6.940 -7.031 1.00 98.50 99 GLY A CA 1
ATOM 754 C C . GLY A 1 99 ? -0.151 -5.486 -6.561 1.00 98.50 99 GLY A C 1
ATOM 755 O O . GLY A 1 99 ? 0.220 -4.552 -7.277 1.00 98.50 99 GLY A O 1
ATOM 756 N N . LEU A 1 100 ? -0.605 -5.291 -5.319 1.00 98.81 100 LEU A N 1
ATOM 757 C CA . LEU A 1 100 ? -0.954 -3.969 -4.778 1.00 98.81 100 LEU A CA 1
ATOM 758 C C . LEU A 1 100 ? 0.202 -2.961 -4.701 1.00 98.81 100 LEU A C 1
ATOM 760 O O . LEU A 1 100 ? -0.039 -1.754 -4.729 1.00 98.81 100 LEU A O 1
ATOM 764 N N . ALA A 1 101 ? 1.432 -3.458 -4.609 1.00 98.00 101 ALA A N 1
ATOM 765 C CA . ALA A 1 101 ? 2.661 -2.669 -4.552 1.00 98.00 101 ALA A CA 1
ATOM 766 C C . ALA A 1 101 ? 3.632 -3.029 -5.691 1.00 98.00 101 ALA A C 1
ATOM 768 O O . ALA A 1 101 ? 4.831 -2.822 -5.550 1.00 98.00 101 ALA A O 1
ATOM 769 N N . GLN A 1 102 ? 3.125 -3.636 -6.775 1.00 98.00 102 GLN A N 1
ATOM 770 C CA . GLN A 1 102 ? 3.887 -3.912 -8.001 1.00 98.00 102 GLN A CA 1
ATOM 771 C C . GLN A 1 102 ? 5.255 -4.575 -7.740 1.00 98.00 102 GLN A C 1
ATOM 773 O O . GLN A 1 102 ? 6.294 -4.200 -8.282 1.00 98.00 102 GLN A O 1
ATOM 778 N N . TYR A 1 103 ? 5.259 -5.617 -6.907 1.00 97.00 103 TYR A N 1
ATOM 779 C CA . TYR A 1 103 ? 6.469 -6.377 -6.610 1.00 97.00 103 TYR A CA 1
ATOM 780 C C . TYR A 1 103 ? 6.909 -7.156 -7.850 1.00 97.00 103 TYR A C 1
ATOM 782 O O . TYR A 1 103 ? 6.132 -7.928 -8.409 1.00 97.00 103 TYR A O 1
ATOM 790 N N . THR A 1 104 ? 8.163 -6.983 -8.274 1.00 95.81 104 THR A N 1
ATOM 791 C CA . THR A 1 104 ? 8.781 -7.877 -9.267 1.00 95.81 104 THR A CA 1
ATOM 792 C C . THR A 1 104 ? 8.970 -9.269 -8.674 1.00 95.81 104 THR A C 1
ATOM 794 O O . THR A 1 104 ? 9.058 -9.412 -7.454 1.00 95.81 104 THR A O 1
ATOM 797 N N . ARG A 1 105 ? 9.118 -10.295 -9.523 1.00 93.88 105 ARG A N 1
ATOM 798 C CA . ARG A 1 105 ? 9.308 -11.689 -9.079 1.00 93.88 105 ARG A CA 1
ATOM 799 C C . ARG A 1 105 ? 10.421 -11.828 -8.034 1.00 93.88 105 ARG A C 1
ATOM 801 O O . ARG A 1 105 ? 10.177 -12.334 -6.948 1.00 93.88 105 ARG A O 1
ATOM 808 N N . SER A 1 106 ? 11.598 -11.265 -8.306 1.00 90.94 106 SER A N 1
ATOM 809 C CA . SER A 1 106 ? 12.730 -11.302 -7.368 1.00 90.94 106 SER A CA 1
ATOM 810 C C . SER A 1 106 ? 12.437 -10.601 -6.038 1.00 90.94 106 SER A C 1
ATOM 812 O O . SER A 1 106 ? 12.899 -11.029 -4.982 1.00 90.94 106 SER A O 1
ATOM 814 N N . THR A 1 107 ? 11.656 -9.521 -6.071 1.00 91.62 107 THR A N 1
ATOM 815 C CA . THR A 1 107 ? 11.276 -8.779 -4.866 1.00 91.62 107 THR A CA 1
ATOM 816 C C . THR A 1 107 ? 10.221 -9.540 -4.059 1.00 91.62 107 THR A C 1
ATOM 818 O O . THR A 1 107 ? 10.269 -9.506 -2.829 1.00 91.62 107 THR A O 1
ATOM 821 N N . ALA A 1 108 ? 9.292 -10.227 -4.731 1.00 93.56 108 ALA A N 1
ATOM 822 C CA . ALA A 1 108 ? 8.296 -11.097 -4.112 1.00 93.56 108 ALA A CA 1
ATOM 823 C C . ALA A 1 108 ? 8.951 -12.324 -3.454 1.00 93.56 108 ALA A C 1
ATOM 825 O O . ALA A 1 108 ? 8.623 -12.653 -2.317 1.00 93.56 108 ALA A O 1
ATOM 826 N N . ASP A 1 109 ? 9.952 -12.929 -4.097 1.00 90.81 109 ASP A N 1
ATOM 827 C CA . ASP A 1 109 ? 10.705 -14.060 -3.534 1.00 90.81 109 ASP A CA 1
ATOM 828 C C . ASP A 1 109 ? 11.499 -13.645 -2.280 1.00 90.81 109 ASP A C 1
ATOM 830 O O . ASP A 1 109 ? 11.522 -14.345 -1.267 1.00 90.81 109 ASP A O 1
ATOM 834 N N . ALA A 1 110 ? 12.090 -12.444 -2.294 1.00 90.25 110 ALA A N 1
ATOM 835 C CA . ALA A 1 110 ? 12.772 -11.874 -1.130 1.00 90.25 110 ALA A CA 1
ATOM 836 C C . ALA A 1 110 ? 11.810 -11.402 -0.019 1.00 90.25 110 ALA A C 1
ATOM 838 O O . ALA A 1 110 ? 12.256 -11.062 1.086 1.00 90.25 110 ALA A O 1
ATOM 839 N N . PHE A 1 111 ? 10.499 -11.346 -0.284 1.00 94.19 111 PHE A N 1
ATOM 840 C CA . PHE A 1 111 ? 9.521 -10.759 0.630 1.00 94.19 111 PHE A CA 1
ATOM 841 C C . PHE A 1 111 ? 9.449 -11.501 1.960 1.00 94.19 111 PHE A C 1
ATOM 843 O O . PHE A 1 111 ? 9.371 -10.857 3.003 1.00 94.19 111 PHE A O 1
ATOM 850 N N . LYS A 1 112 ? 9.570 -12.831 1.943 1.00 95.06 112 LYS A N 1
ATOM 851 C CA . LYS A 1 112 ? 9.478 -13.670 3.143 1.00 95.06 112 LYS A CA 1
ATOM 852 C C . LYS A 1 112 ? 10.487 -13.271 4.224 1.00 95.06 112 LYS A C 1
ATOM 854 O O . LYS A 1 112 ? 10.135 -13.126 5.394 1.00 95.06 112 LYS A O 1
ATOM 859 N N . ALA A 1 113 ? 11.737 -13.024 3.831 1.00 94.62 113 ALA A N 1
ATOM 860 C CA . ALA A 1 113 ? 12.774 -12.556 4.750 1.00 94.62 113 ALA A CA 1
ATOM 861 C C . ALA A 1 113 ? 12.508 -11.117 5.228 1.00 94.62 113 ALA A C 1
ATOM 863 O O . ALA A 1 113 ? 12.680 -10.802 6.409 1.00 94.62 113 ALA A O 1
ATOM 864 N N . ARG A 1 114 ? 12.042 -10.239 4.327 1.00 93.19 114 ARG A N 1
ATOM 865 C CA . ARG A 1 114 ? 11.724 -8.840 4.659 1.00 93.19 114 ARG A CA 1
ATOM 866 C C . ARG A 1 114 ? 10.557 -8.733 5.633 1.00 93.19 114 ARG A C 1
ATOM 868 O O . ARG A 1 114 ? 10.658 -7.990 6.605 1.00 93.19 114 ARG A O 1
ATOM 875 N N . SER A 1 115 ? 9.477 -9.478 5.407 1.00 96.50 115 SER A N 1
ATOM 876 C CA . SER A 1 115 ? 8.308 -9.479 6.285 1.00 96.50 115 SER A CA 1
ATOM 877 C C . SER A 1 115 ? 8.690 -9.982 7.674 1.00 96.50 115 SER A C 1
ATOM 879 O O . SER A 1 115 ? 8.307 -9.365 8.661 1.00 96.50 115 SER A O 1
ATOM 881 N N . LYS A 1 116 ? 9.537 -11.017 7.773 1.00 96.75 116 LYS A N 1
ATOM 882 C CA . LYS A 1 116 ? 10.048 -11.493 9.063 1.00 96.75 116 LYS A CA 1
ATOM 883 C C . LYS A 1 116 ? 10.818 -10.405 9.800 1.00 96.75 116 LYS A C 1
ATOM 885 O O . LYS A 1 116 ? 10.560 -10.165 10.973 1.00 96.75 116 LYS A O 1
ATOM 890 N N . SER A 1 117 ? 11.730 -9.725 9.107 1.00 95.00 117 SER A N 1
ATOM 891 C CA . SER A 1 117 ? 12.555 -8.674 9.709 1.00 95.00 117 SER A CA 1
ATOM 892 C C . SER A 1 117 ? 11.761 -7.428 10.111 1.00 95.00 117 SER A C 1
ATOM 894 O O . SER A 1 117 ? 12.153 -6.762 11.063 1.00 95.00 117 SER A O 1
ATOM 896 N N . ILE A 1 118 ? 10.711 -7.069 9.367 1.00 95.06 118 ILE A N 1
ATOM 897 C CA . ILE A 1 118 ? 9.975 -5.807 9.552 1.00 95.06 118 ILE A CA 1
ATOM 898 C C . ILE A 1 118 ? 8.716 -6.004 10.400 1.00 95.06 118 ILE A C 1
ATOM 900 O O . ILE A 1 118 ? 8.414 -5.172 11.250 1.00 95.06 118 ILE A O 1
ATOM 904 N N . LEU A 1 119 ? 7.976 -7.086 10.161 1.00 95.38 119 LEU A N 1
ATOM 905 C CA . LEU A 1 119 ? 6.691 -7.374 10.801 1.00 95.38 119 LEU A CA 1
ATOM 906 C C . LEU A 1 119 ? 6.801 -8.404 11.933 1.00 95.38 119 LEU A C 1
ATOM 908 O O . LEU A 1 119 ? 5.877 -8.518 12.733 1.00 95.38 119 LEU A O 1
ATOM 912 N N . GLY A 1 120 ? 7.901 -9.161 11.999 1.00 96.25 120 GLY A N 1
ATOM 913 C CA . GLY A 1 120 ? 8.109 -10.225 12.986 1.00 96.25 120 GLY A CA 1
ATOM 914 C C . GLY A 1 120 ? 7.576 -11.600 12.568 1.00 96.25 120 GLY A C 1
ATOM 915 O O . GLY A 1 120 ? 7.670 -12.543 13.349 1.00 96.25 120 GLY A O 1
ATOM 916 N N . PHE A 1 121 ? 7.036 -11.746 11.354 1.00 96.25 121 PHE A N 1
ATOM 917 C CA . PHE A 1 121 ? 6.522 -13.019 10.837 1.00 96.25 121 PHE A CA 1
ATOM 918 C C . PHE A 1 121 ? 6.697 -13.153 9.320 1.00 96.25 121 PHE A C 1
ATOM 920 O O . PHE A 1 121 ? 6.796 -12.176 8.575 1.00 96.25 121 PHE A O 1
ATOM 927 N N . GLU A 1 122 ? 6.769 -14.396 8.859 1.00 97.25 122 GLU A N 1
ATOM 928 C CA . GLU A 1 122 ? 7.002 -14.738 7.458 1.00 97.25 122 GLU A CA 1
ATOM 929 C C . GLU A 1 122 ? 5.693 -14.711 6.661 1.00 97.25 122 GLU A C 1
ATOM 931 O O . GLU A 1 122 ? 4.689 -15.285 7.077 1.00 97.25 122 GLU A O 1
ATOM 936 N N . ILE A 1 123 ? 5.720 -14.057 5.502 1.00 97.62 123 ILE A N 1
ATOM 937 C CA . ILE A 1 123 ? 4.634 -14.039 4.523 1.00 97.62 123 ILE A CA 1
ATOM 938 C C . ILE A 1 123 ? 5.233 -14.463 3.184 1.00 97.62 123 ILE A C 1
ATOM 940 O O . ILE A 1 123 ? 6.231 -13.895 2.742 1.00 97.62 123 ILE A O 1
ATOM 944 N N . ASP A 1 124 ? 4.627 -15.450 2.535 1.00 97.00 124 ASP A N 1
ATOM 945 C CA . ASP A 1 124 ? 5.042 -15.890 1.207 1.00 97.00 124 ASP A CA 1
ATOM 946 C C . ASP A 1 124 ? 4.265 -15.139 0.119 1.00 97.00 124 ASP A C 1
ATOM 948 O O . ASP A 1 124 ? 3.066 -15.344 -0.050 1.00 97.00 124 ASP A O 1
ATOM 952 N N . MET A 1 125 ? 4.957 -14.267 -0.616 1.00 96.88 125 MET A N 1
ATOM 953 C CA . MET A 1 125 ? 4.404 -13.503 -1.742 1.00 96.88 125 MET A CA 1
ATOM 954 C C . MET A 1 125 ? 4.788 -14.106 -3.105 1.00 96.88 125 MET A C 1
ATOM 956 O O . MET A 1 125 ? 4.424 -13.557 -4.143 1.00 96.88 125 MET A O 1
ATOM 960 N N . SER A 1 126 ? 5.526 -15.216 -3.133 1.00 93.38 126 SER A N 1
ATOM 961 C CA . SER A 1 126 ? 6.038 -15.789 -4.379 1.00 93.38 126 SER A CA 1
ATOM 962 C C . SER A 1 126 ? 4.923 -16.284 -5.313 1.00 93.38 126 SER A C 1
ATOM 964 O O . SER A 1 126 ? 3.782 -16.549 -4.914 1.00 93.38 126 SER A O 1
ATOM 966 N N . GLY A 1 127 ? 5.245 -16.387 -6.605 1.00 91.94 127 GLY A N 1
ATOM 967 C CA . GLY A 1 127 ? 4.316 -16.881 -7.622 1.00 91.94 127 GLY A CA 1
ATOM 968 C C . GLY A 1 127 ? 3.024 -16.060 -7.702 1.00 91.94 127 GLY A C 1
ATOM 969 O O . GLY A 1 127 ? 3.056 -14.843 -7.863 1.00 91.94 127 GLY A O 1
ATOM 970 N N . THR A 1 128 ? 1.872 -16.728 -7.614 1.00 93.94 128 THR A N 1
ATOM 971 C CA . THR A 1 128 ? 0.552 -16.082 -7.699 1.00 93.94 128 THR A CA 1
ATOM 972 C C . THR A 1 128 ? 0.082 -15.464 -6.383 1.00 93.94 128 THR A C 1
ATOM 974 O O . THR A 1 128 ? -0.917 -14.745 -6.393 1.00 93.94 128 THR A O 1
ATOM 977 N N . ASN A 1 129 ? 0.787 -15.692 -5.266 1.00 96.88 129 ASN A N 1
ATOM 978 C CA . ASN A 1 129 ? 0.434 -15.097 -3.972 1.00 96.88 129 ASN A CA 1
ATOM 979 C C . ASN A 1 129 ? 0.597 -13.572 -3.976 1.00 96.88 129 ASN A C 1
ATOM 981 O O . ASN A 1 129 ? -0.065 -12.887 -3.202 1.00 96.88 129 ASN A O 1
ATOM 985 N N . VAL A 1 130 ? 1.400 -13.026 -4.898 1.00 97.25 130 VAL A N 1
ATOM 986 C CA . VAL A 1 130 ? 1.510 -11.579 -5.145 1.00 97.25 130 VAL A CA 1
ATOM 987 C C . VAL A 1 130 ? 0.160 -10.919 -5.456 1.00 97.25 130 VAL A C 1
ATOM 989 O O . VAL A 1 130 ? -0.022 -9.733 -5.188 1.00 97.25 130 VAL A O 1
ATOM 992 N N . PHE A 1 131 ? -0.801 -11.684 -5.984 1.00 98.38 131 PHE A N 1
ATOM 993 C CA . PHE A 1 131 ? -2.146 -11.200 -6.276 1.00 98.38 131 PHE A CA 1
ATOM 994 C C . PHE A 1 131 ? -3.118 -11.329 -5.098 1.00 98.38 131 PHE A C 1
ATOM 996 O O . PHE A 1 131 ? -4.234 -10.820 -5.187 1.00 98.38 131 PHE A O 1
ATOM 1003 N N . ASP A 1 132 ? -2.771 -12.008 -4.004 1.00 98.19 132 ASP A N 1
ATOM 1004 C CA . ASP A 1 132 ? -3.657 -12.063 -2.841 1.00 98.19 132 ASP A CA 1
ATOM 1005 C C . ASP A 1 132 ? -3.775 -10.669 -2.205 1.00 98.19 132 ASP A C 1
ATOM 1007 O O . ASP A 1 132 ? -2.778 -10.012 -1.907 1.00 98.19 132 ASP A O 1
ATOM 1011 N N . ALA A 1 133 ? -5.007 -10.197 -2.006 1.00 98.31 133 ALA A N 1
ATOM 1012 C CA . ALA A 1 133 ? -5.247 -8.836 -1.539 1.00 98.31 133 ALA A CA 1
ATOM 1013 C C . ALA A 1 133 ? -4.728 -8.606 -0.109 1.00 98.31 133 ALA A C 1
ATOM 1015 O O . ALA A 1 133 ? -4.207 -7.530 0.181 1.00 98.31 133 ALA A O 1
ATOM 1016 N N . ASN A 1 134 ? -4.816 -9.604 0.777 1.00 97.81 134 ASN A N 1
ATOM 1017 C CA . ASN A 1 134 ? -4.346 -9.473 2.156 1.00 97.81 134 ASN A CA 1
ATOM 1018 C C . ASN A 1 134 ? -2.816 -9.463 2.206 1.00 97.81 134 ASN A C 1
ATOM 1020 O O . ASN A 1 134 ? -2.227 -8.583 2.837 1.00 97.81 134 ASN A O 1
ATOM 1024 N N . ILE A 1 135 ? -2.171 -10.393 1.492 1.00 98.31 135 ILE A N 1
ATOM 1025 C CA . ILE A 1 135 ? -0.711 -10.421 1.321 1.00 98.31 135 ILE A CA 1
ATOM 1026 C C . ILE A 1 135 ? -0.237 -9.108 0.695 1.00 98.31 135 ILE A C 1
ATOM 1028 O O . ILE A 1 135 ? 0.711 -8.497 1.188 1.00 98.31 135 ILE A O 1
ATOM 1032 N N . GLY A 1 136 ? -0.933 -8.624 -0.334 1.00 98.44 136 GLY A N 1
ATOM 1033 C CA . GLY A 1 136 ? -0.655 -7.350 -0.984 1.00 98.44 136 GLY A CA 1
ATOM 1034 C C . GLY A 1 136 ? -0.749 -6.158 -0.028 1.00 98.44 136 GLY A C 1
ATOM 1035 O O . GLY A 1 136 ? 0.127 -5.299 -0.064 1.00 98.44 136 GLY A O 1
ATOM 1036 N N . CYS A 1 137 ? -1.737 -6.116 0.875 1.00 98.81 137 CYS A N 1
ATOM 1037 C CA . CYS A 1 137 ? -1.858 -5.050 1.878 1.00 98.81 137 CYS A CA 1
ATOM 1038 C C . CYS A 1 137 ? -0.656 -5.025 2.838 1.00 98.81 137 CYS A C 1
ATOM 1040 O O . CYS A 1 137 ? -0.104 -3.956 3.113 1.00 98.81 137 CYS A O 1
ATOM 1042 N N . TYR A 1 138 ? -0.192 -6.194 3.297 1.00 98.69 138 TYR A N 1
ATOM 1043 C CA . TYR A 1 138 ? 1.074 -6.296 4.032 1.00 98.69 138 TYR A CA 1
ATOM 1044 C C . TYR A 1 138 ? 2.271 -5.889 3.168 1.00 98.69 138 TYR A C 1
ATOM 1046 O O . TYR A 1 138 ? 3.189 -5.238 3.663 1.00 98.69 138 TYR A O 1
ATOM 1054 N N . GLY A 1 139 ? 2.244 -6.227 1.878 1.00 98.31 139 GLY A N 1
ATOM 1055 C CA . GLY A 1 139 ? 3.225 -5.812 0.880 1.00 98.31 139 GLY A CA 1
ATOM 1056 C C . GLY A 1 139 ? 3.401 -4.303 0.812 1.00 98.31 139 GLY A C 1
ATOM 1057 O O . GLY A 1 139 ? 4.520 -3.814 0.932 1.00 98.31 139 GLY A O 1
ATOM 1058 N N . VAL A 1 140 ? 2.303 -3.553 0.702 1.00 98.75 140 VAL A N 1
ATOM 1059 C CA . VAL A 1 140 ? 2.328 -2.082 0.672 1.00 98.75 140 VAL A CA 1
ATOM 1060 C C . VAL A 1 140 ? 2.918 -1.518 1.974 1.00 98.75 140 VAL A C 1
ATOM 1062 O O . VAL A 1 140 ? 3.786 -0.643 1.930 1.00 98.75 140 VAL A O 1
ATOM 1065 N N . LEU A 1 141 ? 2.507 -2.040 3.137 1.00 98.69 141 LEU A N 1
ATOM 1066 C CA . LEU A 1 141 ? 3.057 -1.615 4.431 1.00 98.69 141 LEU A CA 1
ATOM 1067 C C . LEU A 1 141 ? 4.571 -1.872 4.516 1.00 98.69 141 LEU A C 1
ATOM 1069 O O . LEU A 1 141 ? 5.332 -0.996 4.929 1.00 98.69 141 LEU A O 1
ATOM 1073 N N . VAL A 1 142 ? 5.017 -3.065 4.120 1.00 98.12 142 VAL A N 1
ATOM 1074 C CA . VAL A 1 142 ? 6.436 -3.437 4.118 1.00 98.12 142 VAL A CA 1
ATOM 1075 C C . VAL A 1 142 ? 7.222 -2.581 3.133 1.00 98.12 142 VAL A C 1
ATOM 1077 O O . VAL A 1 142 ? 8.316 -2.143 3.480 1.00 98.12 142 VAL A O 1
ATOM 1080 N N . ALA A 1 143 ? 6.681 -2.296 1.946 1.00 97.56 143 ALA A N 1
ATOM 1081 C CA . ALA A 1 143 ? 7.297 -1.394 0.979 1.00 97.56 143 ALA A CA 1
ATOM 1082 C C . ALA A 1 143 ? 7.535 -0.006 1.591 1.00 97.56 143 ALA A C 1
ATOM 1084 O O . ALA A 1 143 ? 8.643 0.525 1.493 1.00 97.56 143 ALA A O 1
ATOM 1085 N N . PHE A 1 144 ? 6.542 0.553 2.287 1.00 98.50 144 PHE A N 1
ATOM 1086 C CA . PHE A 1 144 ? 6.706 1.817 2.998 1.00 98.50 144 PHE A CA 1
ATOM 1087 C C . PHE A 1 144 ? 7.779 1.726 4.095 1.00 98.50 144 PHE A C 1
ATOM 1089 O O . PHE A 1 144 ? 8.748 2.483 4.072 1.00 98.50 144 PHE A O 1
ATOM 1096 N N . LEU A 1 145 ? 7.642 0.785 5.036 1.00 98.12 145 LEU A N 1
ATOM 1097 C CA . LEU A 1 145 ? 8.534 0.666 6.197 1.00 98.12 145 LEU A CA 1
ATOM 1098 C C . LEU A 1 145 ? 9.986 0.382 5.800 1.00 98.12 145 LEU A C 1
ATOM 1100 O O . LEU A 1 145 ? 10.910 0.962 6.369 1.00 98.12 145 LEU A O 1
ATOM 1104 N N . PHE A 1 146 ? 10.194 -0.482 4.809 1.00 96.06 146 PHE A N 1
ATOM 1105 C CA . PHE A 1 146 ? 11.520 -0.811 4.300 1.00 96.06 146 PHE A CA 1
ATOM 1106 C C . PHE A 1 146 ? 12.218 0.426 3.722 1.00 96.06 146 PHE A C 1
ATOM 1108 O O . PHE A 1 146 ? 13.333 0.756 4.129 1.00 96.06 146 PHE A O 1
ATOM 1115 N N . ASN A 1 147 ? 11.547 1.148 2.820 1.00 96.38 147 ASN A N 1
ATOM 1116 C CA . ASN A 1 147 ? 12.129 2.317 2.158 1.00 96.38 147 ASN A CA 1
ATOM 1117 C C . ASN A 1 147 ? 12.291 3.504 3.116 1.00 96.38 147 ASN A C 1
ATOM 1119 O O . ASN A 1 147 ? 13.305 4.200 3.068 1.00 96.38 147 ASN A O 1
ATOM 1123 N N . LYS A 1 148 ? 11.354 3.678 4.056 1.00 96.69 148 LYS A N 1
ATOM 1124 C CA . LYS A 1 148 ? 11.476 4.607 5.185 1.00 96.69 148 LYS A CA 1
ATOM 1125 C C . LYS A 1 148 ? 12.750 4.341 5.992 1.00 96.69 148 LYS A C 1
ATOM 1127 O O . LYS A 1 148 ? 13.532 5.257 6.241 1.00 96.69 148 LYS A O 1
ATOM 1132 N N . ASN A 1 149 ? 12.976 3.090 6.392 1.00 95.69 149 ASN A N 1
ATOM 1133 C CA . ASN A 1 149 ? 14.137 2.719 7.200 1.00 95.69 149 ASN A CA 1
ATOM 1134 C C . ASN A 1 149 ? 15.456 2.937 6.448 1.00 95.69 149 ASN A C 1
ATOM 1136 O O . ASN A 1 149 ? 16.432 3.379 7.053 1.00 95.69 149 ASN A O 1
ATOM 1140 N N . LEU A 1 150 ? 15.487 2.688 5.134 1.00 94.25 150 LEU A N 1
ATOM 1141 C CA . LEU A 1 150 ? 16.646 3.010 4.299 1.00 94.25 150 LEU A CA 1
ATOM 1142 C C . LEU A 1 150 ? 16.913 4.516 4.233 1.00 94.25 150 LEU A C 1
ATOM 1144 O O . LEU A 1 150 ? 18.047 4.932 4.460 1.00 94.25 150 LEU A O 1
ATOM 1148 N N . ALA A 1 151 ? 15.883 5.332 3.990 1.00 95.50 151 ALA A N 1
ATOM 1149 C CA . ALA A 1 151 ? 16.015 6.788 3.963 1.00 95.50 151 ALA A CA 1
ATOM 1150 C C . ALA A 1 151 ? 16.609 7.327 5.277 1.00 95.50 151 ALA A C 1
ATOM 1152 O O . ALA A 1 151 ? 17.568 8.102 5.253 1.00 95.50 151 ALA A O 1
ATOM 1153 N N . LEU A 1 152 ? 16.109 6.845 6.423 1.00 96.00 152 LEU A N 1
ATOM 1154 C CA . LEU A 1 152 ? 16.645 7.188 7.744 1.00 96.00 152 LEU A CA 1
ATOM 1155 C C . LEU A 1 152 ? 18.098 6.723 7.916 1.00 96.00 152 LEU A C 1
ATOM 1157 O O . LEU A 1 152 ? 18.946 7.505 8.346 1.00 96.00 152 LEU A O 1
ATOM 1161 N N . LYS A 1 153 ? 18.411 5.474 7.542 1.00 94.12 153 LYS A N 1
ATOM 1162 C CA . LYS A 1 153 ? 19.773 4.913 7.608 1.00 94.12 153 LYS A CA 1
ATOM 1163 C C . LYS A 1 153 ? 20.771 5.722 6.778 1.00 94.12 153 LYS A C 1
ATOM 1165 O O . LYS A 1 153 ? 21.949 5.780 7.119 1.00 94.12 153 LYS A O 1
ATOM 1170 N N . TRP A 1 154 ? 20.319 6.340 5.691 1.00 93.44 154 TRP A N 1
ATOM 1171 C CA . TRP A 1 154 ? 21.147 7.172 4.819 1.00 93.44 154 TRP A CA 1
ATOM 1172 C C . TRP A 1 154 ? 21.171 8.655 5.213 1.00 93.44 154 TRP A C 1
ATOM 1174 O O . TRP A 1 154 ? 21.776 9.454 4.503 1.00 93.44 154 TRP A O 1
ATOM 1184 N N . GLY A 1 155 ? 20.568 9.025 6.348 1.00 94.12 155 GLY A N 1
ATOM 1185 C CA . GLY A 1 155 ? 20.674 10.362 6.940 1.00 94.12 155 GLY A CA 1
ATOM 1186 C C . GLY A 1 155 ? 19.588 11.357 6.525 1.00 94.12 155 GLY A C 1
ATOM 1187 O O . GLY A 1 155 ? 19.645 12.514 6.945 1.00 94.12 155 GLY A O 1
ATOM 1188 N N . PHE A 1 156 ? 18.587 10.934 5.749 1.00 95.62 156 PHE A N 1
ATOM 1189 C CA . PHE A 1 156 ? 17.436 11.774 5.412 1.00 95.62 156 PHE A CA 1
ATOM 1190 C C . PHE A 1 156 ? 16.485 11.873 6.608 1.00 95.62 156 PHE A C 1
ATOM 1192 O O . PHE A 1 156 ? 16.313 10.910 7.358 1.00 95.62 156 PHE A O 1
ATOM 1199 N N . LYS A 1 157 ? 15.858 13.038 6.798 1.00 94.94 157 LYS A N 1
ATOM 1200 C CA . LYS A 1 157 ? 15.063 13.336 7.998 1.00 94.94 157 LYS A CA 1
ATOM 1201 C C . LYS A 1 157 ? 13.594 13.606 7.658 1.00 94.94 157 LYS A C 1
ATOM 1203 O O . LYS A 1 157 ? 13.339 14.291 6.675 1.00 94.94 157 LYS A O 1
ATOM 1208 N N . PRO A 1 158 ? 12.626 13.180 8.495 1.00 93.19 158 PRO A N 1
ATOM 1209 C CA . PRO A 1 158 ? 11.193 13.380 8.238 1.00 93.19 158 PRO A CA 1
ATOM 1210 C C . PRO A 1 158 ? 10.721 14.828 8.051 1.00 93.19 158 PRO A C 1
ATOM 1212 O O . PRO A 1 158 ? 9.623 15.046 7.543 1.00 93.19 158 PRO A O 1
ATOM 1215 N N . ASN A 1 159 ? 11.517 15.808 8.483 1.00 90.06 159 ASN A N 1
ATOM 1216 C CA . ASN A 1 159 ? 11.242 17.233 8.314 1.00 90.06 159 ASN A CA 1
ATOM 1217 C C . ASN A 1 159 ? 11.770 17.817 6.988 1.00 90.06 159 ASN A C 1
ATOM 1219 O O . ASN A 1 159 ? 11.656 19.022 6.791 1.00 90.06 159 ASN A O 1
ATOM 1223 N N . ASP A 1 160 ? 12.351 16.994 6.113 1.00 90.56 160 ASP A N 1
ATOM 1224 C CA . ASP A 1 160 ? 12.824 17.369 4.779 1.00 90.56 160 ASP A CA 1
ATOM 1225 C C . ASP A 1 160 ? 11.870 16.809 3.708 1.00 90.56 160 ASP A C 1
ATOM 1227 O O . ASP A 1 160 ? 11.531 15.625 3.718 1.00 90.56 160 ASP A O 1
ATOM 1231 N N . ASP A 1 161 ? 11.458 17.627 2.741 1.00 87.88 161 ASP A N 1
ATOM 1232 C CA . ASP A 1 161 ? 10.627 17.180 1.617 1.00 87.88 161 ASP A CA 1
ATOM 1233 C C . ASP A 1 161 ? 11.315 16.081 0.792 1.00 87.88 161 ASP A C 1
ATOM 1235 O O . ASP A 1 161 ? 10.658 15.158 0.294 1.00 87.88 161 ASP A O 1
ATOM 1239 N N . LYS A 1 162 ? 12.653 16.120 0.700 1.00 92.94 162 LYS A N 1
ATOM 1240 C CA . LYS A 1 162 ? 13.437 15.089 0.009 1.00 92.94 162 LYS A CA 1
ATOM 1241 C C . LYS A 1 162 ? 13.311 13.728 0.671 1.00 92.94 162 LYS A C 1
ATOM 1243 O O . LYS A 1 162 ? 13.383 12.728 -0.036 1.00 92.94 162 LYS A O 1
ATOM 1248 N N . TYR A 1 163 ? 13.118 13.666 1.989 1.00 96.31 163 TYR A N 1
ATOM 1249 C CA . TYR A 1 163 ? 12.910 12.399 2.688 1.00 96.31 163 TYR A CA 1
ATOM 1250 C C . TYR A 1 163 ? 11.633 11.716 2.209 1.00 96.31 163 TYR A C 1
ATOM 1252 O O . TYR A 1 163 ? 11.659 10.532 1.882 1.00 96.31 163 TYR A O 1
ATOM 1260 N N . TRP A 1 164 ? 10.533 12.465 2.122 1.00 96.19 164 TRP A N 1
ATOM 1261 C CA . TRP A 1 164 ? 9.260 11.905 1.685 1.00 96.19 164 TRP A CA 1
ATOM 1262 C C . TRP A 1 164 ? 9.350 11.448 0.239 1.00 96.19 164 TRP A C 1
ATOM 1264 O O . TRP A 1 164 ? 9.081 10.285 -0.036 1.00 96.19 164 TRP A O 1
ATOM 1274 N N . GLN A 1 165 ? 9.849 12.301 -0.656 1.00 96.38 165 GLN A N 1
ATOM 1275 C CA . GLN A 1 165 ? 10.044 11.932 -2.055 1.00 96.38 165 GLN A CA 1
ATOM 1276 C C . GLN A 1 165 ? 10.936 10.697 -2.216 1.00 96.38 165 GLN A C 1
ATOM 1278 O O . GLN A 1 165 ? 10.590 9.786 -2.971 1.00 96.38 165 GLN A O 1
ATOM 1283 N N . LEU A 1 166 ? 12.040 10.620 -1.466 1.00 96.69 166 LEU A N 1
ATOM 1284 C CA . LEU A 1 166 ? 12.976 9.500 -1.506 1.00 96.69 166 LEU A CA 1
ATOM 1285 C C . LEU A 1 166 ? 12.301 8.150 -1.234 1.00 96.69 166 LEU A C 1
ATOM 1287 O O . LEU A 1 166 ? 12.644 7.174 -1.892 1.00 96.69 166 LEU A O 1
ATOM 1291 N N . ILE A 1 167 ? 11.331 8.077 -0.319 1.00 97.44 167 ILE A N 1
ATOM 1292 C CA . ILE A 1 167 ? 10.656 6.811 0.017 1.00 97.44 167 ILE A CA 1
ATOM 1293 C C . ILE A 1 167 ? 10.003 6.190 -1.223 1.00 97.44 167 ILE A C 1
ATOM 1295 O O . ILE A 1 167 ? 10.171 4.995 -1.466 1.00 97.44 167 ILE A O 1
ATOM 1299 N N . TYR A 1 168 ? 9.295 6.991 -2.029 1.00 97.62 168 TYR A N 1
ATOM 1300 C CA . TYR A 1 168 ? 8.691 6.483 -3.266 1.00 97.62 168 TYR A CA 1
ATOM 1301 C C . TYR A 1 168 ? 9.739 6.218 -4.347 1.00 97.62 168 TYR A C 1
ATOM 1303 O O . TYR A 1 168 ? 9.657 5.206 -5.035 1.00 97.62 168 TYR A O 1
ATOM 1311 N N . MET A 1 169 ? 10.772 7.059 -4.454 1.00 96.88 169 MET A N 1
ATOM 1312 C CA . MET A 1 169 ? 11.854 6.813 -5.411 1.00 96.88 169 MET A CA 1
ATOM 1313 C C . MET A 1 169 ? 12.560 5.477 -5.160 1.00 96.88 169 MET A C 1
ATOM 1315 O O . MET A 1 169 ? 12.855 4.750 -6.103 1.00 96.88 169 MET A O 1
ATOM 1319 N N . LEU A 1 170 ? 12.789 5.113 -3.894 1.00 95.44 170 LEU A N 1
ATOM 1320 C CA . LEU A 1 170 ? 13.379 3.821 -3.538 1.00 95.44 170 LEU A CA 1
ATOM 1321 C C . LEU A 1 170 ? 12.445 2.648 -3.813 1.00 95.44 170 LEU A C 1
ATOM 1323 O O . LEU A 1 170 ? 12.923 1.577 -4.178 1.00 95.44 170 LEU A O 1
ATOM 1327 N N . HIS A 1 171 ? 11.136 2.841 -3.660 1.00 95.81 171 HIS A N 1
ATOM 1328 C CA . HIS A 1 171 ? 10.162 1.827 -4.036 1.00 95.81 171 HIS A CA 1
ATOM 1329 C C . HIS A 1 171 ? 10.170 1.578 -5.549 1.00 95.81 171 HIS A C 1
ATOM 1331 O O . HIS A 1 171 ? 10.315 0.434 -5.972 1.00 95.81 171 HIS A O 1
ATOM 1337 N N . HIS A 1 172 ? 10.095 2.652 -6.335 1.00 94.62 172 HIS A N 1
ATOM 1338 C CA . HIS A 1 172 ? 9.951 2.594 -7.785 1.00 94.62 172 HIS A CA 1
ATOM 1339 C C . HIS A 1 172 ? 11.255 2.208 -8.508 1.00 94.62 172 HIS A C 1
ATOM 1341 O O . HIS A 1 172 ? 11.270 1.323 -9.362 1.00 94.62 172 HIS A O 1
ATOM 1347 N N . ASP A 1 173 ? 12.377 2.859 -8.180 1.00 90.81 173 ASP A N 1
ATOM 1348 C CA . ASP A 1 173 ? 13.678 2.650 -8.844 1.00 90.81 173 ASP A CA 1
ATOM 1349 C C . ASP A 1 173 ? 14.547 1.597 -8.149 1.00 90.81 173 ASP A C 1
ATOM 1351 O O . ASP A 1 173 ? 15.593 1.196 -8.672 1.00 90.81 173 ASP A O 1
ATOM 1355 N N . GLY A 1 174 ? 14.123 1.145 -6.971 1.00 88.12 174 GLY A N 1
ATOM 1356 C CA . GLY A 1 174 ? 14.874 0.229 -6.133 1.00 88.12 174 GLY A CA 1
ATOM 1357 C C . GLY A 1 174 ? 16.080 0.895 -5.449 1.00 88.12 174 GLY A C 1
ATOM 1358 O O . GLY A 1 174 ? 16.698 1.831 -5.977 1.00 88.12 174 GLY A O 1
ATOM 1359 N N . PRO A 1 175 ? 16.504 0.377 -4.286 1.00 83.31 175 PRO A N 1
ATOM 1360 C CA . PRO A 1 175 ? 17.697 0.851 -3.588 1.00 83.31 175 PRO A CA 1
ATOM 1361 C C . PRO A 1 175 ? 19.028 0.340 -4.183 1.00 83.31 175 PRO A C 1
ATOM 1363 O O . PRO A 1 175 ? 20.077 0.649 -3.628 1.00 83.31 175 PRO A O 1
ATOM 1366 N N . GLY A 1 176 ? 19.016 -0.403 -5.299 1.00 70.31 176 GLY A N 1
ATOM 1367 C CA . GLY A 1 176 ? 20.182 -1.160 -5.791 1.00 70.31 176 GLY A CA 1
ATOM 1368 C C . GLY A 1 176 ? 20.222 -2.587 -5.230 1.00 70.31 176 GLY A C 1
ATOM 1369 O O . GLY A 1 176 ? 19.318 -2.982 -4.489 1.00 70.31 176 GLY A O 1
ATOM 1370 N N . TYR A 1 177 ? 21.233 -3.379 -5.607 1.00 54.62 177 TYR A N 1
ATOM 1371 C CA . TYR A 1 177 ? 21.479 -4.650 -4.916 1.00 54.62 177 TYR A CA 1
ATOM 1372 C C . TYR A 1 177 ? 22.043 -4.339 -3.528 1.00 54.62 177 TYR A C 1
ATOM 1374 O O . TYR A 1 177 ? 22.767 -3.365 -3.361 1.00 54.62 177 TYR A O 1
ATOM 1382 N N . TYR A 1 178 ? 21.725 -5.161 -2.527 1.00 53.31 178 TYR A N 1
ATOM 1383 C CA . TYR A 1 178 ? 22.138 -4.943 -1.132 1.00 53.31 178 TYR A CA 1
ATOM 1384 C C . TYR A 1 178 ? 23.657 -4.836 -0.921 1.00 53.31 178 TYR A C 1
ATOM 1386 O O . TYR A 1 178 ? 24.092 -4.367 0.128 1.00 53.31 178 TYR A O 1
ATOM 1394 N N . GLU A 1 179 ? 24.432 -5.275 -1.910 1.00 55.34 179 GLU A N 1
ATOM 1395 C CA . GLU A 1 179 ? 25.892 -5.304 -1.914 1.00 55.34 179 GLU A CA 1
ATOM 1396 C C . GLU A 1 179 ? 26.520 -4.097 -2.636 1.00 55.34 179 GLU A C 1
ATOM 1398 O O . GLU A 1 179 ? 27.743 -3.994 -2.674 1.00 55.34 179 GLU A O 1
ATOM 1403 N N . ASP A 1 180 ? 25.722 -3.174 -3.196 1.00 70.44 180 ASP A N 1
ATOM 1404 C CA . ASP A 1 180 ? 26.231 -1.972 -3.866 1.00 70.44 180 ASP A CA 1
ATOM 1405 C C . ASP A 1 180 ? 25.577 -0.665 -3.386 1.00 70.44 180 ASP A C 1
ATOM 1407 O O . ASP A 1 180 ? 24.439 -0.622 -2.922 1.00 70.44 180 ASP A O 1
ATOM 1411 N N . ASP A 1 181 ? 26.323 0.435 -3.507 1.00 77.88 181 ASP A N 1
ATOM 1412 C CA . ASP A 1 181 ? 25.903 1.760 -3.043 1.00 77.88 181 ASP A CA 1
ATOM 1413 C C . ASP A 1 181 ? 25.103 2.550 -4.099 1.00 77.88 181 ASP A C 1
ATOM 1415 O O . ASP A 1 181 ? 24.779 3.719 -3.880 1.00 77.88 181 ASP A O 1
ATOM 1419 N N . ARG A 1 182 ? 24.718 1.965 -5.246 1.00 81.94 182 ARG A N 1
ATOM 1420 C CA . ARG A 1 182 ? 24.167 2.748 -6.374 1.00 81.94 182 ARG A CA 1
ATOM 1421 C C . ARG A 1 182 ? 22.858 3.454 -6.036 1.00 81.94 182 ARG A C 1
ATOM 1423 O O . ARG A 1 182 ? 22.657 4.594 -6.455 1.00 81.94 182 ARG A O 1
ATOM 1430 N N . GLY A 1 183 ? 21.949 2.816 -5.294 1.00 84.06 183 GLY A N 1
ATOM 1431 C CA . GLY A 1 183 ? 20.708 3.486 -4.883 1.00 84.06 183 GLY A CA 1
ATOM 1432 C C . GLY A 1 183 ? 20.937 4.559 -3.824 1.00 84.06 183 GLY A C 1
ATOM 1433 O O . GLY A 1 183 ? 20.271 5.594 -3.857 1.00 84.06 183 GLY A O 1
ATOM 1434 N N . LYS A 1 184 ? 21.932 4.374 -2.950 1.00 88.94 184 LYS A N 1
ATOM 1435 C CA . LYS A 1 184 ? 22.362 5.397 -1.992 1.00 88.94 184 LYS A CA 1
ATOM 1436 C C . LYS A 1 184 ? 22.993 6.591 -2.707 1.00 88.94 184 LYS A C 1
ATOM 1438 O O . LYS A 1 184 ? 22.646 7.731 -2.413 1.00 88.94 184 LYS A O 1
ATOM 1443 N N . GLU A 1 185 ? 23.849 6.359 -3.697 1.00 90.38 185 GLU A N 1
ATOM 1444 C CA . GLU A 1 185 ? 24.420 7.416 -4.535 1.00 90.38 185 GLU A CA 1
ATOM 1445 C C . GLU A 1 185 ? 23.344 8.181 -5.315 1.00 90.38 185 GLU A C 1
ATOM 1447 O O . GLU A 1 185 ? 23.378 9.414 -5.351 1.00 90.38 185 GLU A O 1
ATOM 1452 N N . ARG A 1 186 ? 22.361 7.476 -5.901 1.00 90.56 186 ARG A N 1
ATOM 1453 C CA . ARG A 1 186 ? 21.192 8.110 -6.539 1.00 90.56 186 ARG A CA 1
ATOM 1454 C C . ARG A 1 186 ? 20.421 8.982 -5.556 1.00 90.56 186 ARG A C 1
ATOM 1456 O O . ARG A 1 186 ? 20.066 10.100 -5.919 1.00 90.56 186 ARG A O 1
ATOM 1463 N N . ALA A 1 187 ? 20.221 8.513 -4.324 1.00 91.88 187 ALA A N 1
ATOM 1464 C CA . ALA A 1 187 ? 19.557 9.276 -3.274 1.00 91.88 187 ALA A CA 1
ATOM 1465 C C . ALA A 1 187 ? 20.327 10.541 -2.889 1.00 91.88 187 ALA A C 1
ATOM 1467 O O . ALA A 1 187 ? 19.742 11.622 -2.873 1.00 91.88 187 ALA A O 1
ATOM 1468 N N . LEU A 1 188 ? 21.639 10.436 -2.660 1.00 90.75 188 LEU A N 1
ATOM 1469 C CA . LEU A 1 188 ? 22.490 11.576 -2.304 1.00 90.75 188 LEU A CA 1
ATOM 1470 C C . LEU A 1 188 ? 22.575 12.616 -3.429 1.00 90.75 188 LEU A C 1
ATOM 1472 O O . LEU A 1 188 ? 22.561 13.816 -3.168 1.00 90.75 188 LEU A O 1
ATOM 1476 N N . ARG A 1 189 ? 22.621 12.166 -4.689 1.00 92.06 189 ARG A N 1
ATOM 1477 C CA . ARG A 1 189 ? 22.599 13.045 -5.874 1.00 92.06 189 ARG A CA 1
ATOM 1478 C C . ARG A 1 189 ? 21.191 13.497 -6.263 1.00 92.06 189 ARG A C 1
ATOM 1480 O O . ARG A 1 189 ? 21.056 14.372 -7.112 1.00 92.06 189 ARG A O 1
ATOM 1487 N N . PHE A 1 190 ? 20.170 12.880 -5.674 1.00 90.88 190 PHE A N 1
ATOM 1488 C CA . PHE A 1 190 ? 18.755 13.071 -5.963 1.00 90.88 190 PHE A CA 1
ATOM 1489 C C . PHE A 1 190 ? 18.402 12.955 -7.459 1.00 90.88 190 PHE A C 1
ATOM 1491 O O . PHE A 1 190 ? 17.639 13.752 -8.002 1.00 90.88 190 PHE A O 1
ATOM 1498 N N . LYS A 1 191 ? 18.994 11.963 -8.140 1.00 90.88 191 LYS A N 1
ATOM 1499 C CA . LYS A 1 191 ? 18.780 11.689 -9.572 1.00 90.88 191 LYS A CA 1
ATOM 1500 C C . LYS A 1 191 ? 17.965 10.411 -9.748 1.00 90.88 191 LYS A C 1
ATOM 1502 O O . LYS A 1 191 ? 18.480 9.318 -9.516 1.00 90.88 191 LYS A O 1
ATOM 1507 N N . TRP A 1 192 ? 16.724 10.574 -10.196 1.00 92.50 192 TRP A N 1
ATOM 1508 C CA . TRP A 1 192 ? 15.723 9.512 -10.316 1.00 92.50 192 TRP A CA 1
ATOM 1509 C C . TRP A 1 192 ? 15.139 9.448 -11.719 1.00 92.50 192 TRP A C 1
ATOM 1511 O O . TRP A 1 192 ? 15.266 10.408 -12.489 1.00 92.50 192 TRP A O 1
ATOM 1521 N N . ARG A 1 193 ? 14.508 8.322 -12.066 1.00 93.00 193 ARG A N 1
ATOM 1522 C CA . ARG A 1 193 ? 13.823 8.206 -13.353 1.00 93.00 193 ARG A CA 1
ATOM 1523 C C . ARG A 1 193 ? 12.665 9.205 -13.444 1.00 93.00 193 ARG A C 1
ATOM 1525 O O . ARG A 1 193 ? 12.018 9.550 -12.454 1.00 93.00 193 ARG A O 1
ATOM 1532 N N . LYS A 1 194 ? 12.435 9.706 -14.659 1.00 95.31 194 LYS A N 1
ATOM 1533 C CA . LYS A 1 194 ? 11.455 10.766 -14.924 1.00 95.31 194 LYS A CA 1
ATOM 1534 C C . LYS A 1 194 ? 10.026 10.335 -14.582 1.00 95.31 194 LYS A C 1
ATOM 1536 O O . LYS A 1 194 ? 9.298 11.098 -13.965 1.00 95.31 194 LYS A O 1
ATOM 1541 N N . ASP A 1 195 ? 9.657 9.109 -14.928 1.00 94.25 195 ASP A N 1
ATOM 1542 C CA . ASP A 1 195 ? 8.359 8.503 -14.618 1.00 94.25 195 ASP A CA 1
ATOM 1543 C C . ASP A 1 195 ? 8.095 8.383 -13.106 1.00 94.25 195 ASP A C 1
ATOM 1545 O O . ASP A 1 195 ? 6.975 8.644 -12.651 1.00 94.25 195 ASP A O 1
ATOM 1549 N N . ALA A 1 196 ? 9.129 8.079 -12.316 1.00 95.12 196 ALA A N 1
ATOM 1550 C CA . ALA A 1 196 ? 9.058 8.083 -10.856 1.00 95.12 196 ALA A CA 1
ATOM 1551 C C . ALA A 1 196 ? 8.727 9.489 -10.326 1.00 95.12 196 ALA A C 1
ATOM 1553 O O . ALA A 1 196 ? 7.798 9.665 -9.533 1.00 95.12 196 ALA A O 1
ATOM 1554 N N . ILE A 1 197 ? 9.460 10.503 -10.800 1.00 96.19 197 ILE A N 1
ATOM 1555 C CA . ILE A 1 197 ? 9.273 11.909 -10.413 1.00 96.19 197 ILE A CA 1
ATOM 1556 C C . ILE A 1 197 ? 7.876 12.399 -10.810 1.00 96.19 197 ILE A C 1
ATOM 1558 O O . ILE A 1 197 ? 7.158 12.943 -9.969 1.00 96.19 197 ILE A O 1
ATOM 1562 N N . ASP A 1 198 ? 7.469 12.162 -12.056 1.00 96.88 198 ASP A N 1
ATOM 1563 C CA . ASP A 1 198 ? 6.168 12.580 -12.581 1.00 96.88 198 ASP A CA 1
ATOM 1564 C C . ASP A 1 198 ? 5.022 11.934 -11.782 1.00 96.88 198 ASP A C 1
ATOM 1566 O O . ASP A 1 198 ? 4.013 12.579 -11.476 1.00 96.88 198 ASP A O 1
ATOM 1570 N N . THR A 1 199 ? 5.185 10.673 -11.373 1.00 96.31 199 THR A N 1
ATOM 1571 C CA . THR A 1 199 ? 4.208 9.989 -10.517 1.00 96.31 199 THR A CA 1
ATOM 1572 C C . THR A 1 199 ? 4.182 10.560 -9.102 1.00 96.31 199 THR A C 1
ATOM 1574 O O . THR A 1 199 ? 3.092 10.780 -8.570 1.00 96.31 199 THR A O 1
ATOM 1577 N N . TYR A 1 200 ? 5.335 10.880 -8.510 1.00 97.31 200 TYR A N 1
ATOM 1578 C CA . TYR A 1 200 ? 5.394 11.530 -7.199 1.00 97.31 200 TYR A CA 1
ATOM 1579 C C . TYR A 1 200 ? 4.678 12.887 -7.191 1.00 97.31 200 TYR A C 1
ATOM 1581 O O . TYR A 1 200 ? 3.827 13.151 -6.340 1.00 97.31 200 TYR A O 1
ATOM 1589 N N . GLU A 1 201 ? 4.971 13.738 -8.171 1.00 96.31 201 GLU A N 1
ATOM 1590 C CA . GLU A 1 201 ? 4.354 15.060 -8.302 1.00 96.31 201 GLU A CA 1
ATOM 1591 C C . GLU A 1 201 ? 2.832 14.964 -8.495 1.00 96.31 201 GLU A C 1
ATOM 1593 O O . GLU A 1 201 ? 2.068 15.717 -7.883 1.00 96.31 201 GLU A O 1
ATOM 1598 N N . ARG A 1 202 ? 2.380 13.998 -9.303 1.00 95.44 202 ARG A N 1
ATOM 1599 C CA . ARG A 1 202 ? 0.962 13.784 -9.615 1.00 95.44 202 ARG A CA 1
ATOM 1600 C C . ARG A 1 202 ? 0.174 13.150 -8.468 1.00 95.44 202 ARG A C 1
ATOM 1602 O O . ARG A 1 202 ? -0.961 13.559 -8.228 1.00 95.44 202 ARG A O 1
ATOM 1609 N N . VAL A 1 203 ? 0.729 12.135 -7.805 1.00 96.88 203 VAL A N 1
ATOM 1610 C CA . VAL A 1 203 ? 0.006 11.312 -6.819 1.00 96.88 203 VAL A CA 1
ATOM 1611 C C . VAL A 1 203 ? 0.289 11.752 -5.390 1.00 96.88 203 VAL A C 1
ATOM 1613 O O . VAL A 1 203 ? -0.640 11.797 -4.592 1.00 96.88 203 VAL A O 1
ATOM 1616 N N . PHE A 1 204 ? 1.526 12.106 -5.046 1.00 97.50 204 PHE A N 1
ATOM 1617 C CA . PHE A 1 204 ? 1.920 12.299 -3.650 1.00 97.50 204 PHE A CA 1
ATOM 1618 C C . PHE A 1 204 ? 1.866 13.756 -3.214 1.00 97.50 204 PHE A C 1
ATOM 1620 O O . PHE A 1 204 ? 1.208 14.071 -2.224 1.00 97.50 204 PHE A O 1
ATOM 1627 N N . LYS A 1 205 ? 2.520 14.657 -3.954 1.00 91.62 205 LYS A N 1
ATOM 1628 C CA . LYS A 1 205 ? 2.806 16.026 -3.492 1.00 91.62 205 LYS A CA 1
ATOM 1629 C C . LYS A 1 205 ? 1.578 16.793 -3.000 1.00 91.62 205 LYS A C 1
ATOM 1631 O O . LYS A 1 205 ? 1.636 17.461 -1.973 1.00 91.62 205 LYS A O 1
ATOM 1636 N N . LYS A 1 206 ? 0.453 16.679 -3.710 1.00 88.19 206 LYS A N 1
ATOM 1637 C CA . LYS A 1 206 ? -0.807 17.340 -3.325 1.00 88.19 206 LYS A CA 1
ATOM 1638 C C . LYS A 1 206 ? -1.643 16.503 -2.359 1.00 88.19 206 LYS A C 1
ATOM 1640 O O . LYS A 1 206 ? -2.238 17.045 -1.430 1.00 88.19 206 LYS A O 1
ATOM 1645 N N . ASN A 1 207 ? -1.689 15.189 -2.563 1.00 96.12 207 ASN A N 1
ATOM 1646 C CA . ASN A 1 207 ? -2.619 14.336 -1.829 1.00 96.12 207 ASN A CA 1
ATOM 1647 C C . ASN A 1 207 ? -2.112 13.968 -0.436 1.00 96.12 207 ASN A C 1
ATOM 1649 O O . ASN A 1 207 ? -2.935 13.693 0.428 1.00 96.12 207 ASN A O 1
ATOM 1653 N N . LEU A 1 208 ? -0.799 14.005 -0.180 1.00 95.94 208 LEU A N 1
ATOM 1654 C CA . LEU A 1 208 ? -0.237 13.639 1.120 1.00 95.94 208 LEU A CA 1
ATOM 1655 C C . LEU A 1 208 ? -0.793 14.521 2.241 1.00 95.94 208 LEU A C 1
ATOM 1657 O O . LEU A 1 208 ? -1.277 14.002 3.246 1.00 95.94 208 LEU A O 1
ATOM 1661 N N . LEU A 1 209 ? -0.788 15.845 2.054 1.00 93.94 209 LEU A N 1
ATOM 1662 C CA . LEU A 1 209 ? -1.316 16.783 3.045 1.00 93.94 209 LEU A CA 1
ATOM 1663 C C . LEU A 1 209 ? -2.830 16.608 3.240 1.00 93.94 209 LEU A C 1
ATOM 1665 O O . LEU A 1 209 ? -3.300 16.532 4.376 1.00 93.94 209 LEU A O 1
ATOM 1669 N N . LEU A 1 210 ? -3.582 16.510 2.139 1.00 95.69 210 LEU A N 1
ATOM 1670 C CA . LEU A 1 210 ? -5.039 16.361 2.169 1.00 95.69 210 LEU A CA 1
ATOM 1671 C C . LEU A 1 210 ? -5.460 15.054 2.846 1.00 95.69 210 LEU A C 1
ATOM 1673 O O . LEU A 1 210 ? -6.278 15.072 3.762 1.00 95.69 210 LEU A O 1
ATOM 1677 N N . LEU A 1 211 ? -4.860 13.932 2.452 1.00 96.81 211 LEU A N 1
ATOM 1678 C CA . LEU A 1 211 ? -5.161 12.618 3.010 1.00 96.81 211 LEU A CA 1
ATOM 1679 C C . LEU A 1 211 ? -4.759 12.530 4.485 1.00 96.81 211 LEU A C 1
ATOM 1681 O O . LEU A 1 211 ? -5.519 12.006 5.294 1.00 96.81 211 LEU A O 1
ATOM 1685 N N . THR A 1 212 ? -3.620 13.120 4.865 1.00 95.62 212 THR A N 1
ATOM 1686 C CA . THR A 1 212 ? -3.218 13.231 6.278 1.00 95.62 212 THR A CA 1
ATOM 1687 C C . THR A 1 212 ? -4.257 13.998 7.096 1.00 95.62 212 THR A C 1
ATOM 1689 O O . THR A 1 212 ? -4.546 13.623 8.231 1.00 95.62 212 THR A O 1
ATOM 1692 N N . ALA A 1 213 ? -4.815 15.081 6.547 1.00 93.62 213 ALA A N 1
ATOM 1693 C CA . ALA A 1 213 ? -5.851 15.855 7.221 1.00 93.62 213 ALA A CA 1
ATOM 1694 C C . ALA A 1 213 ? -7.161 15.063 7.350 1.00 93.62 213 ALA A C 1
ATOM 1696 O O . ALA A 1 213 ? -7.756 15.083 8.425 1.00 93.62 213 ALA A O 1
ATOM 1697 N N . LEU A 1 214 ? -7.571 14.337 6.304 1.00 94.00 214 LEU A N 1
ATOM 1698 C CA . LEU A 1 214 ? -8.758 13.474 6.324 1.00 94.00 214 LEU A CA 1
ATOM 1699 C C . LEU A 1 214 ? -8.633 12.348 7.359 1.00 94.00 214 LEU A C 1
ATOM 1701 O O . LEU A 1 214 ? -9.548 12.145 8.147 1.00 94.00 214 LEU A O 1
ATOM 1705 N N . LEU A 1 215 ? -7.478 11.682 7.433 1.00 93.19 215 LEU A N 1
ATOM 1706 C CA . LEU A 1 215 ? -7.219 10.619 8.413 1.00 93.19 215 LEU A CA 1
ATOM 1707 C C . LEU A 1 215 ? -7.238 11.113 9.871 1.00 93.19 215 LEU A C 1
ATOM 1709 O O . LEU A 1 215 ? -7.501 10.335 10.782 1.00 93.19 215 LEU A O 1
ATOM 1713 N N . LYS A 1 216 ? -6.970 12.404 10.100 1.00 90.50 216 LYS A N 1
ATOM 1714 C CA . LYS A 1 216 ? -7.032 13.043 11.426 1.00 90.50 216 LYS A CA 1
ATOM 1715 C C . LYS A 1 216 ? -8.440 13.474 11.830 1.00 90.50 216 LYS A C 1
ATOM 1717 O O . LYS A 1 216 ? -8.621 13.929 12.964 1.00 90.50 216 LYS A O 1
ATOM 1722 N N . GLN A 1 217 ? -9.410 13.427 10.918 1.00 85.94 217 GLN A N 1
ATOM 1723 C CA . GLN A 1 217 ? -10.753 13.905 11.217 1.00 85.94 217 GLN A CA 1
ATOM 1724 C C . GLN A 1 217 ? -11.388 13.057 12.313 1.00 85.94 217 GLN A C 1
ATOM 1726 O O . GLN A 1 217 ? -11.257 11.835 12.359 1.00 85.94 217 GLN A O 1
ATOM 1731 N N . LYS A 1 218 ? -12.098 13.734 13.215 1.00 78.75 218 LYS A N 1
ATOM 1732 C CA . LYS A 1 218 ? -12.933 13.049 14.193 1.00 78.75 218 LYS A CA 1
ATOM 1733 C C . LYS A 1 218 ? -14.124 12.459 13.456 1.00 78.75 218 LYS A C 1
ATOM 1735 O O . LYS A 1 218 ? -14.841 13.188 12.776 1.00 78.75 218 LYS A O 1
ATOM 1740 N N . VAL A 1 219 ? -14.333 11.166 13.636 1.00 74.94 219 VAL A N 1
ATOM 1741 C CA . VAL A 1 219 ? -15.504 10.461 13.125 1.00 74.94 219 VAL A CA 1
ATOM 1742 C C . VAL A 1 219 ? -16.415 10.089 14.283 1.00 74.94 219 VAL A C 1
ATOM 1744 O O . VAL A 1 219 ? -15.952 9.712 15.363 1.00 74.94 219 VAL A O 1
ATOM 1747 N N . GLU A 1 220 ? -17.719 10.214 14.069 1.00 78.12 220 GLU A N 1
ATOM 1748 C CA . GLU A 1 220 ? -18.702 9.674 14.999 1.00 78.12 220 GLU A CA 1
ATOM 1749 C C . GLU A 1 220 ? -18.656 8.147 14.901 1.00 78.12 220 GLU A C 1
ATOM 1751 O O . GLU A 1 220 ? -18.839 7.575 13.827 1.00 78.12 220 GLU A O 1
ATOM 1756 N N . THR A 1 221 ? -18.364 7.479 16.015 1.00 73.25 221 THR A N 1
ATOM 1757 C CA . THR A 1 221 ? -18.332 6.015 16.068 1.00 73.25 221 THR A CA 1
ATOM 1758 C C . THR A 1 221 ? -19.619 5.520 16.703 1.00 73.25 221 THR A C 1
ATOM 1760 O O . THR A 1 221 ? -19.948 5.912 17.821 1.00 73.25 221 THR A O 1
ATOM 1763 N N . LYS A 1 222 ? -20.328 4.634 16.001 1.00 81.31 222 LYS A N 1
ATOM 1764 C CA . LYS A 1 222 ? -21.489 3.914 16.528 1.00 81.31 222 LYS A CA 1
ATOM 1765 C C . LYS A 1 222 ? -21.094 2.464 16.750 1.00 81.31 222 LYS A C 1
ATOM 1767 O O . LYS A 1 222 ? -20.481 1.848 15.883 1.00 81.31 222 LYS A O 1
ATOM 1772 N N . LEU A 1 223 ? -21.425 1.941 17.919 1.00 81.38 223 LEU A N 1
ATOM 1773 C CA . LEU A 1 223 ? -21.212 0.544 18.273 1.00 81.38 223 LEU A CA 1
ATOM 1774 C C . LEU A 1 223 ? -22.577 -0.125 18.346 1.00 81.38 223 LEU A C 1
ATOM 1776 O O . LEU A 1 223 ? -23.533 0.503 18.794 1.00 81.38 223 LEU A O 1
ATOM 1780 N N . LYS A 1 224 ? -22.648 -1.372 17.885 1.00 88.56 224 LYS A N 1
ATOM 1781 C CA . LYS A 1 224 ? -23.844 -2.203 17.973 1.00 88.56 224 LYS A CA 1
ATOM 1782 C C . LYS A 1 224 ? -23.491 -3.487 18.702 1.00 88.56 224 LYS A C 1
ATOM 1784 O O . LYS A 1 224 ? -22.572 -4.190 18.281 1.00 88.56 224 LYS A O 1
ATOM 1789 N N . LEU A 1 225 ? -24.216 -3.792 19.769 1.00 89.00 225 LEU A N 1
ATOM 1790 C CA . LEU A 1 225 ? -24.092 -5.053 20.484 1.00 89.00 225 LEU A CA 1
ATOM 1791 C C . LEU A 1 225 ? -25.162 -6.039 20.011 1.00 89.00 225 LEU A C 1
ATOM 1793 O O . LEU A 1 225 ? -26.362 -5.769 20.094 1.00 89.00 225 LEU A O 1
ATOM 1797 N N . THR A 1 226 ? -24.715 -7.205 19.550 1.00 92.75 226 THR A N 1
ATOM 1798 C CA . THR A 1 226 ? -25.580 -8.304 19.112 1.00 92.75 226 THR A CA 1
ATOM 1799 C C . THR A 1 226 ? -25.287 -9.589 19.869 1.00 92.75 226 THR A C 1
ATOM 1801 O O . THR A 1 226 ? -24.160 -9.807 20.315 1.00 92.75 226 THR A O 1
ATOM 1804 N N . ASP A 1 227 ? -26.295 -10.446 20.007 1.00 91.62 227 ASP A N 1
ATOM 1805 C CA . ASP A 1 227 ? -26.105 -11.817 20.475 1.00 91.62 227 ASP A CA 1
ATOM 1806 C C . ASP A 1 227 ? -25.510 -12.730 19.383 1.00 91.62 227 ASP A C 1
ATOM 1808 O O . ASP A 1 227 ? -25.148 -12.288 18.289 1.00 91.62 227 ASP A O 1
ATOM 1812 N N . HIS A 1 228 ? -25.381 -14.019 19.705 1.00 91.38 228 HIS A N 1
ATOM 1813 C CA . HIS A 1 228 ? -24.860 -15.054 18.810 1.00 91.38 228 HIS A CA 1
ATOM 1814 C C . HIS A 1 228 ? -25.700 -15.280 17.539 1.00 91.38 228 HIS A C 1
ATOM 1816 O O . HIS A 1 228 ? -25.176 -15.815 16.566 1.00 91.38 228 HIS A O 1
ATOM 1822 N N . GLU A 1 229 ? -26.963 -14.849 17.528 1.00 93.25 229 GLU A N 1
ATOM 1823 C CA . GLU A 1 229 ? -27.860 -14.910 16.368 1.00 93.25 229 GLU A CA 1
ATOM 1824 C C . GLU A 1 229 ? -27.865 -13.585 15.580 1.00 93.25 229 GLU A C 1
ATOM 1826 O O . GLU A 1 229 ? -28.559 -13.451 14.573 1.00 93.25 229 GLU A O 1
ATOM 1831 N N . GLY A 1 230 ? -27.085 -12.587 16.014 1.00 91.94 230 GLY A N 1
ATOM 1832 C CA . GLY A 1 230 ? -27.022 -11.264 15.392 1.00 91.94 230 GLY A CA 1
ATOM 1833 C C . GLY A 1 230 ? -28.148 -10.314 15.818 1.00 91.94 230 GLY A C 1
ATOM 1834 O O . GLY A 1 230 ? -28.266 -9.214 15.265 1.00 91.94 230 GLY A O 1
ATOM 1835 N N . LYS A 1 231 ? -28.969 -10.688 16.806 1.00 93.81 231 LYS A N 1
ATOM 1836 C CA . LYS A 1 231 ? -30.069 -9.856 17.304 1.00 93.81 231 LYS A CA 1
ATOM 1837 C C . LYS A 1 231 ? -29.541 -8.781 18.252 1.00 93.81 231 LYS A C 1
ATOM 1839 O O . LYS A 1 231 ? -28.677 -9.038 19.087 1.00 93.81 231 LYS A O 1
ATOM 1844 N N . ALA A 1 232 ? -30.054 -7.559 18.107 1.00 95.56 232 ALA A N 1
ATOM 1845 C CA . ALA A 1 232 ? -29.676 -6.420 18.941 1.00 95.56 232 ALA A CA 1
ATOM 1846 C C . ALA A 1 232 ? -29.972 -6.680 20.427 1.00 95.56 232 ALA A C 1
ATOM 1848 O O . ALA A 1 232 ? -31.072 -7.113 20.776 1.00 95.56 232 ALA A O 1
ATOM 1849 N N . ILE A 1 233 ? -29.003 -6.383 21.297 1.00 93.88 233 ILE A N 1
ATOM 1850 C CA . ILE A 1 233 ? -29.165 -6.512 22.748 1.00 93.88 233 ILE A CA 1
ATOM 1851 C C . ILE A 1 233 ? -29.510 -5.143 23.326 1.00 93.88 233 ILE A C 1
ATOM 1853 O O . ILE A 1 233 ? -28.630 -4.306 23.501 1.00 93.88 233 ILE A O 1
ATOM 1857 N N . GLU A 1 234 ? -30.775 -4.927 23.670 1.00 95.19 234 GLU A N 1
ATOM 1858 C CA . GLU A 1 234 ? -31.238 -3.693 24.305 1.00 95.19 234 GLU A CA 1
ATOM 1859 C C . GLU A 1 234 ? -30.898 -3.651 25.805 1.00 95.19 234 GLU A C 1
ATOM 1861 O O . GLU A 1 234 ? -30.805 -4.681 26.478 1.00 95.19 234 GLU A O 1
ATOM 1866 N N . ASN A 1 235 ? -30.755 -2.443 26.361 1.00 94.12 235 ASN A N 1
ATOM 1867 C CA . ASN A 1 235 ? -30.653 -2.202 27.798 1.00 94.12 235 ASN A CA 1
ATOM 1868 C C . ASN A 1 235 ? -29.424 -2.839 28.482 1.00 94.12 235 ASN A C 1
ATOM 1870 O O . ASN A 1 235 ? -29.399 -2.992 29.708 1.00 94.12 235 ASN A O 1
ATOM 1874 N N . LYS A 1 236 ? -28.373 -3.161 27.726 1.00 93.62 236 LYS A N 1
ATOM 1875 C CA . LYS A 1 236 ? -27.121 -3.696 28.256 1.00 93.62 236 LYS A CA 1
ATOM 1876 C C . LYS A 1 236 ? -26.163 -2.566 28.607 1.00 93.62 236 LYS A C 1
ATOM 1878 O O . LYS A 1 236 ? -25.802 -1.755 27.759 1.00 93.62 236 LYS A O 1
ATOM 1883 N N . ASN A 1 237 ? -25.722 -2.540 29.862 1.00 94.31 237 ASN A N 1
ATOM 1884 C CA . ASN A 1 237 ? -24.667 -1.629 30.297 1.00 94.31 237 ASN A CA 1
ATOM 1885 C C . ASN A 1 237 ? -23.340 -2.001 29.627 1.00 94.31 237 ASN A C 1
ATOM 1887 O O . ASN A 1 237 ? -22.975 -3.179 29.586 1.00 94.31 237 ASN A O 1
ATOM 1891 N N . TYR A 1 238 ? -22.606 -0.997 29.163 1.00 88.25 238 TYR A N 1
ATOM 1892 C CA . TYR A 1 238 ? -21.281 -1.159 28.583 1.00 88.25 238 TYR A CA 1
ATOM 1893 C C . TYR A 1 238 ? -20.306 -0.110 29.114 1.00 88.25 238 TYR A C 1
ATOM 1895 O O . TYR A 1 238 ? -20.690 0.958 29.600 1.00 88.25 238 TYR A O 1
ATOM 1903 N N . ILE A 1 239 ? -19.022 -0.432 28.976 1.00 88.56 239 ILE A N 1
ATOM 1904 C CA . ILE A 1 239 ? -17.909 0.465 29.260 1.00 88.56 239 ILE A CA 1
ATOM 1905 C C . ILE A 1 239 ? -17.012 0.482 28.031 1.00 88.56 239 ILE A C 1
ATOM 1907 O O . ILE A 1 239 ? -16.615 -0.570 27.533 1.00 88.56 239 ILE A O 1
ATOM 1911 N N . ILE A 1 240 ? -16.673 1.678 27.563 1.00 83.81 240 ILE A N 1
ATOM 1912 C CA . ILE A 1 240 ? -15.651 1.882 26.541 1.00 83.81 240 ILE A CA 1
ATOM 1913 C C . ILE A 1 240 ? -14.493 2.609 27.206 1.00 83.81 240 ILE A C 1
ATOM 1915 O O . ILE A 1 240 ? -14.643 3.735 27.679 1.00 83.81 240 ILE A O 1
ATOM 1919 N N . ALA A 1 241 ? -13.335 1.959 27.230 1.00 80.81 241 ALA A N 1
ATOM 1920 C CA . ALA A 1 241 ? -12.085 2.545 27.681 1.00 80.81 241 ALA A CA 1
ATOM 1921 C C . ALA A 1 241 ? -11.227 2.875 26.457 1.00 80.81 241 ALA A C 1
ATOM 1923 O O . ALA A 1 241 ? -10.901 1.994 25.664 1.00 80.81 241 ALA A O 1
ATOM 1924 N N . THR A 1 242 ? -10.856 4.143 26.299 1.00 76.62 242 THR A N 1
ATOM 1925 C CA . THR A 1 242 ? -9.915 4.583 25.261 1.00 76.62 242 THR A CA 1
ATOM 1926 C C . THR A 1 242 ? -8.737 5.278 25.911 1.00 76.62 242 THR A C 1
ATOM 1928 O O . THR A 1 242 ? -8.899 6.031 26.867 1.00 76.62 242 THR A O 1
ATOM 1931 N N . VAL A 1 243 ? -7.531 5.040 25.409 1.00 76.50 243 VAL A N 1
ATOM 1932 C CA . VAL A 1 243 ? -6.353 5.763 25.888 1.00 76.50 243 VAL A CA 1
ATOM 1933 C C . VAL A 1 243 ? -6.502 7.238 25.513 1.00 76.50 243 VAL A C 1
ATOM 1935 O O . VAL A 1 243 ? -6.812 7.565 24.368 1.00 76.50 243 VAL A O 1
ATOM 1938 N N . LYS A 1 244 ? -6.266 8.157 26.451 1.00 74.00 244 LYS A N 1
ATOM 1939 C CA . LYS A 1 244 ? -6.097 9.566 26.089 1.00 74.00 244 LYS A CA 1
ATOM 1940 C C . LYS A 1 244 ? -4.814 9.686 25.277 1.00 74.00 244 LYS A C 1
ATOM 1942 O O . LYS A 1 244 ? -3.723 9.539 25.821 1.00 74.00 244 LYS A O 1
ATOM 1947 N N . SER A 1 245 ? -4.936 9.962 23.982 1.00 67.31 245 SER A N 1
ATOM 1948 C CA . SER A 1 245 ? -3.781 10.324 23.163 1.00 67.31 245 SER A CA 1
ATOM 1949 C C . SER A 1 245 ? -3.623 11.846 23.147 1.00 67.31 245 SER A C 1
ATOM 1951 O O . SER A 1 245 ? -4.443 12.527 22.523 1.00 67.31 245 SER A O 1
ATOM 1953 N N . PRO A 1 246 ? -2.595 12.413 23.805 1.00 60.44 246 PRO A N 1
ATOM 1954 C CA . PRO A 1 246 ? -2.238 13.814 23.597 1.00 60.44 246 PRO A CA 1
ATOM 1955 C C . PRO A 1 246 ? -1.635 14.028 22.199 1.00 60.44 246 PRO A C 1
ATOM 1957 O O . PRO A 1 246 ? -1.681 15.137 21.665 1.00 60.44 246 PRO A O 1
ATOM 1960 N N . ASP A 1 247 ? -1.093 12.965 21.590 1.00 64.88 247 ASP A N 1
ATOM 1961 C CA . ASP A 1 247 ? -0.467 13.018 20.277 1.00 64.88 247 ASP A CA 1
ATOM 1962 C C . ASP A 1 247 ? -1.521 12.955 19.162 1.00 64.88 247 ASP A C 1
ATOM 1964 O O . ASP A 1 247 ? -2.174 11.934 18.938 1.00 64.88 247 ASP A O 1
ATOM 1968 N N . ARG A 1 248 ? -1.670 14.075 18.445 1.00 73.69 248 ARG A N 1
ATOM 1969 C CA . ARG A 1 248 ? -2.546 14.213 17.268 1.00 73.69 248 ARG A CA 1
ATOM 1970 C C . ARG A 1 248 ? -1.896 13.706 15.974 1.00 73.69 248 ARG A C 1
ATOM 1972 O O . ARG A 1 248 ? -2.492 13.839 14.902 1.00 73.69 248 ARG A O 1
ATOM 1979 N N . LYS A 1 249 ? -0.664 13.190 16.029 1.00 84.00 249 LYS A N 1
ATOM 1980 C CA . LYS A 1 249 ? 0.053 12.662 14.860 1.00 84.00 249 LYS A CA 1
ATOM 1981 C C . LYS A 1 249 ? -0.247 11.192 14.589 1.00 84.00 249 LYS A C 1
ATOM 1983 O O . LYS A 1 249 ? -0.075 10.778 13.446 1.00 84.00 249 LYS A O 1
ATOM 1988 N N . LYS A 1 250 ? -0.720 10.433 15.583 1.00 84.69 250 LYS A N 1
ATOM 1989 C CA . LYS A 1 250 ? -0.951 8.982 15.491 1.00 84.69 250 LYS A CA 1
ATOM 1990 C C . LYS A 1 250 ? -2.387 8.591 15.858 1.00 84.69 250 LYS A C 1
ATOM 1992 O O . LYS A 1 250 ? -3.020 9.292 16.653 1.00 84.69 250 LYS A O 1
ATOM 1997 N N . PRO A 1 251 ? -2.898 7.466 15.325 1.00 80.88 251 PRO A N 1
ATOM 1998 C CA . PRO A 1 251 ? -4.102 6.831 15.844 1.00 80.88 251 PRO A CA 1
ATOM 1999 C C . PRO A 1 251 ? -3.957 6.485 17.327 1.00 80.88 251 PRO A C 1
ATOM 2001 O O . PRO A 1 251 ? -2.875 6.139 17.802 1.00 80.88 251 PRO A O 1
ATOM 2004 N N . THR A 1 252 ? -5.066 6.554 18.061 1.00 74.25 252 THR A N 1
ATOM 2005 C CA . THR A 1 252 ? -5.097 6.104 19.457 1.00 74.25 252 THR A CA 1
ATOM 2006 C C . THR A 1 252 ? -5.066 4.580 19.503 1.00 74.25 252 THR A C 1
ATOM 2008 O O . THR A 1 252 ? -5.827 3.923 18.796 1.00 74.25 252 THR A O 1
ATOM 2011 N N . HIS A 1 253 ? -4.213 4.017 20.356 1.00 67.38 253 HIS A N 1
ATOM 2012 C CA . HIS A 1 253 ? -4.113 2.570 20.548 1.00 67.38 253 HIS A CA 1
ATOM 2013 C C . HIS A 1 253 ? -4.966 2.103 21.716 1.00 67.38 253 HIS A C 1
ATOM 2015 O O . HIS A 1 253 ? -4.981 2.736 22.769 1.00 67.38 253 HIS A O 1
ATOM 2021 N N . LEU A 1 254 ? -5.624 0.956 21.540 1.00 59.44 254 LEU A N 1
ATOM 2022 C CA . LEU A 1 254 ? -6.296 0.241 22.629 1.00 59.44 254 LEU A CA 1
ATOM 2023 C C . LEU A 1 254 ? -5.334 -0.686 23.388 1.00 59.44 254 LEU A C 1
ATOM 2025 O O . LEU A 1 254 ? -5.558 -0.977 24.558 1.00 59.44 254 LEU A O 1
ATOM 2029 N N . SER A 1 255 ? -4.249 -1.133 22.743 1.00 59.88 255 SER A N 1
ATOM 2030 C CA . SER A 1 255 ? -3.230 -1.962 23.391 1.00 59.88 255 SER A CA 1
ATOM 2031 C C . SER A 1 255 ? -2.290 -1.098 24.231 1.00 59.88 255 SER A C 1
ATOM 2033 O O . SER A 1 255 ? -1.701 -0.131 23.743 1.00 59.88 255 SER A O 1
ATOM 2035 N N . MET A 1 256 ? -2.161 -1.446 25.510 1.00 60.25 256 MET A N 1
ATOM 2036 C CA . MET A 1 256 ? -1.322 -0.739 26.471 1.00 60.25 256 MET A CA 1
ATOM 2037 C C . MET A 1 256 ? -0.045 -1.537 26.726 1.00 60.25 256 MET A C 1
ATOM 2039 O O . MET A 1 256 ? -0.099 -2.724 27.051 1.00 60.25 256 MET A O 1
ATOM 2043 N N . ASN A 1 257 ? 1.112 -0.874 26.649 1.00 63.84 257 ASN A N 1
ATOM 2044 C CA . ASN A 1 257 ? 2.306 -1.401 27.297 1.00 63.84 257 ASN A CA 1
ATOM 2045 C C . ASN A 1 257 ? 2.024 -1.440 28.806 1.00 63.84 257 ASN A C 1
ATOM 2047 O O . ASN A 1 257 ? 1.764 -0.397 29.403 1.00 63.84 257 ASN A O 1
ATOM 2051 N N . ARG A 1 258 ? 2.066 -2.632 29.415 1.00 64.62 258 ARG A N 1
ATOM 2052 C CA . ARG A 1 258 ? 1.758 -2.826 30.845 1.00 64.62 258 ARG A CA 1
ATOM 2053 C C . ARG A 1 258 ? 2.648 -1.987 31.769 1.00 64.62 258 ARG A C 1
ATOM 2055 O O . ARG A 1 258 ? 2.250 -1.712 32.894 1.00 64.62 258 ARG A O 1
ATOM 2062 N N . ASN A 1 259 ? 3.812 -1.561 31.282 1.00 72.75 259 ASN A N 1
ATOM 2063 C CA . ASN A 1 259 ? 4.787 -0.793 32.052 1.00 72.75 259 ASN A CA 1
ATOM 2064 C C . ASN A 1 259 ? 4.602 0.732 31.932 1.00 72.75 259 ASN A C 1
ATOM 2066 O O . ASN A 1 259 ? 5.283 1.478 32.629 1.00 72.75 259 ASN A O 1
ATOM 2070 N N . GLU A 1 260 ? 3.689 1.215 31.081 1.00 70.12 260 GLU A N 1
ATOM 2071 C CA . GLU A 1 260 ? 3.407 2.646 30.919 1.00 70.12 260 GLU A CA 1
ATOM 2072 C C . GLU A 1 260 ? 2.042 3.003 31.517 1.00 70.12 260 GLU A C 1
ATOM 2074 O O . GLU A 1 260 ? 0.996 2.573 31.026 1.00 70.12 260 GLU A O 1
ATOM 2079 N N . LYS A 1 261 ? 2.030 3.857 32.550 1.00 70.00 261 LYS A N 1
ATOM 2080 C CA . LYS A 1 261 ? 0.787 4.477 33.027 1.00 70.00 261 LYS A CA 1
ATOM 2081 C C . LYS A 1 261 ? 0.291 5.463 31.970 1.00 70.00 261 LYS A C 1
ATOM 2083 O O . LYS A 1 261 ? 0.950 6.467 31.711 1.00 70.00 261 LYS A O 1
ATOM 2088 N N . LYS A 1 262 ? -0.874 5.194 31.380 1.00 72.81 262 LYS A N 1
ATOM 2089 C CA . LYS A 1 262 ? -1.562 6.123 30.473 1.00 72.81 262 LYS A CA 1
ATOM 2090 C C . LYS A 1 262 ? -2.901 6.525 31.056 1.00 72.81 262 LYS A C 1
ATOM 2092 O O . LYS A 1 262 ? -3.591 5.705 31.656 1.00 72.81 262 LYS A O 1
ATOM 2097 N N . GLU A 1 263 ? -3.265 7.785 30.859 1.00 80.25 263 GLU A N 1
ATOM 2098 C CA . GLU A 1 263 ? -4.611 8.242 31.169 1.00 80.25 263 GLU A CA 1
ATOM 2099 C C . GLU A 1 263 ? -5.622 7.601 30.216 1.00 80.25 263 GLU A C 1
ATOM 2101 O O . GLU A 1 263 ? -5.354 7.422 29.025 1.00 80.25 263 GLU A O 1
ATOM 2106 N N . ILE A 1 264 ? -6.799 7.275 30.740 1.00 83.19 264 ILE A N 1
ATOM 2107 C CA . ILE A 1 264 ? -7.863 6.593 30.007 1.00 83.19 264 ILE A CA 1
ATOM 2108 C C . ILE A 1 264 ? -9.111 7.476 30.059 1.00 83.19 264 ILE A C 1
ATOM 2110 O O . ILE A 1 264 ? -9.473 7.990 31.117 1.00 83.19 264 ILE A O 1
ATOM 2114 N N . ASN A 1 265 ? -9.769 7.660 28.919 1.00 81.56 265 ASN A N 1
ATOM 2115 C CA . ASN A 1 265 ? -11.145 8.130 28.860 1.00 81.56 265 ASN A CA 1
ATOM 2116 C C . ASN A 1 265 ? -12.066 6.924 29.005 1.00 81.56 265 ASN A C 1
ATOM 2118 O O . ASN A 1 265 ? -11.993 5.988 28.206 1.00 81.56 265 ASN A O 1
ATOM 2122 N N . VAL A 1 266 ? -12.945 6.969 29.999 1.00 86.06 266 VAL A N 1
ATOM 2123 C CA . VAL A 1 266 ? -13.944 5.929 30.227 1.00 86.06 266 VAL A CA 1
ATOM 2124 C C . VAL A 1 266 ? -15.316 6.507 29.922 1.00 86.06 266 VAL A C 1
ATOM 2126 O O . VAL A 1 266 ? -15.701 7.530 30.484 1.00 86.06 266 VAL A O 1
ATOM 2129 N N . VAL A 1 267 ? -16.041 5.851 29.023 1.00 85.56 267 VAL A N 1
ATOM 2130 C CA . VAL A 1 267 ? -17.433 6.168 28.708 1.00 85.56 267 VAL A CA 1
ATOM 2131 C C . VAL A 1 267 ? -18.294 5.014 29.190 1.00 85.56 267 VAL A C 1
ATOM 2133 O O . VAL A 1 267 ? -18.076 3.865 28.805 1.00 85.56 267 VAL A O 1
ATOM 2136 N N . PHE A 1 268 ? -19.274 5.335 30.026 1.00 90.50 268 PHE A N 1
ATOM 2137 C CA . PHE A 1 268 ? -20.323 4.416 30.442 1.00 90.50 268 PHE A CA 1
ATOM 2138 C C . PHE A 1 268 ? -21.549 4.652 29.572 1.00 90.50 268 PHE A C 1
ATOM 2140 O O . PHE A 1 268 ? -21.873 5.796 29.251 1.00 90.50 268 PHE A O 1
ATOM 2147 N N . GLY A 1 269 ? -22.243 3.584 29.209 1.00 90.06 269 GLY A N 1
ATOM 2148 C CA . GLY A 1 269 ? -23.490 3.713 28.475 1.00 90.06 269 GLY A CA 1
ATOM 2149 C C . GLY A 1 269 ? -24.367 2.484 28.596 1.00 90.06 269 GLY A C 1
ATOM 2150 O O . GLY A 1 269 ? -24.022 1.505 29.262 1.00 90.06 269 GLY A O 1
ATOM 2151 N N . LYS A 1 270 ? -25.526 2.573 27.953 1.00 93.19 270 LYS A N 1
ATOM 2152 C CA . LYS A 1 270 ? -26.524 1.515 27.885 1.00 93.19 270 LYS A CA 1
ATOM 2153 C C . LYS A 1 270 ? -27.005 1.413 26.443 1.00 93.19 270 LYS A C 1
ATOM 2155 O O . LYS A 1 270 ? -27.287 2.442 25.830 1.00 93.19 270 LYS A O 1
ATOM 2160 N N . THR A 1 271 ? -27.045 0.204 25.899 1.00 92.19 271 THR A N 1
ATOM 2161 C CA . THR A 1 271 ? -27.518 -0.038 24.529 1.00 92.19 271 THR A CA 1
ATOM 2162 C C . THR A 1 271 ? -28.992 0.336 24.377 1.00 92.19 271 THR A C 1
ATOM 2164 O O . THR A 1 271 ? -29.775 0.215 25.327 1.00 92.19 271 THR A O 1
ATOM 2167 N N . ASN A 1 272 ? -29.368 0.805 23.188 1.00 92.19 272 ASN A N 1
ATOM 2168 C CA . ASN A 1 272 ? -30.755 1.144 22.864 1.00 92.19 272 ASN A CA 1
ATOM 2169 C C . ASN A 1 272 ? -31.447 -0.050 22.180 1.00 92.19 272 ASN A C 1
ATOM 2171 O O . ASN A 1 272 ? -30.898 -1.148 22.131 1.00 92.19 272 ASN A O 1
ATOM 2175 N N . SER A 1 273 ? -32.658 0.139 21.654 1.00 92.56 273 SER A N 1
ATOM 2176 C CA . SER A 1 273 ? -33.411 -0.926 20.972 1.00 92.56 273 SER A CA 1
ATOM 2177 C C . SER A 1 273 ? -32.720 -1.485 19.718 1.00 92.56 273 SER A C 1
ATOM 2179 O O . SER A 1 273 ? -33.042 -2.584 19.273 1.00 92.56 273 SER A O 1
ATOM 2181 N N . ASN A 1 274 ? -31.742 -0.767 19.164 1.00 91.00 274 ASN A N 1
ATOM 2182 C CA . ASN A 1 274 ? -30.911 -1.216 18.050 1.00 91.00 274 ASN A CA 1
ATOM 2183 C C . ASN A 1 274 ? -29.600 -1.879 18.497 1.00 91.00 274 ASN A C 1
ATOM 2185 O O . ASN A 1 274 ? -28.834 -2.295 17.626 1.00 91.00 274 ASN A O 1
ATOM 2189 N N . GLY A 1 275 ? -29.358 -2.013 19.806 1.00 83.62 275 GLY A N 1
ATOM 2190 C CA . GLY A 1 275 ? -28.116 -2.524 20.392 1.00 83.62 275 GLY A CA 1
ATOM 2191 C C . GLY A 1 275 ? -27.121 -1.416 20.681 1.00 83.62 275 GLY A C 1
ATOM 2192 O O . GLY A 1 275 ? -25.920 -1.706 20.508 1.00 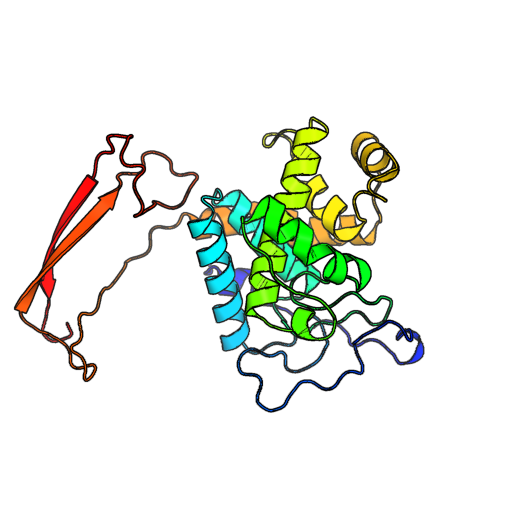83.62 275 GLY A O 1
#

Foldseek 3Di:
DDALCVLLQADWDDDDDPVQADPLWCQPPDDDPPQPQAAPGQTANRGDSVSQVVLLVLLLVVCQVVWHFLLLSLLLSLQLCLQRSSGQNHIGRNFHQHGSNGQGQVRQCCVQVLCCVQVVHGDRCHDCVSSRSNSRSSVSVSLSRVLLVVLVVLPHDPVDPLSSLSSQQCSPVNLPPPPDRVSSVCSVVVPGDPSSVVSCVVRPPPRSVVSSVSSLDDDDDDDFDADPVRAGDFFDKDKDKWFDDPDSRTDTDPDDDPPDDTDIDIDIDTHHNRD

Secondary structure (DSSP, 8-state):
---HHHHH-----PPPPGGG--TT--TTSPPPTT-SS-BSSSSTT-B-HHHHHHHHHHHHHHHHHTT--HHHHHHHHHHHHHHTTT-TT-B-SSSS-BTTTTB-HHHHHTHHHHHHHHHSS----TGGGGG-HHHHHHHHHHHHHHHHHHHHHTT--TTSHHHHHHHHHHHHH----TT--HHHHHHHHT---HHHHHHIIIIITTHHHHHHHHHTS--------B-TTS-B-TT-EEEEEEE----TTSPPPSPPPTTS---EEEEEEE--TT-

Radius of gyration: 20.68 Å; chains: 1; bounding box: 60×36×61 Å